Protein AF-A0A6N2D8F1-F1 (afdb_monomer)

Structure (mmCIF, N/CA/C/O backbone):
data_AF-A0A6N2D8F1-F1
#
_entry.id   AF-A0A6N2D8F1-F1
#
loop_
_atom_site.group_PDB
_atom_site.id
_atom_site.type_symbol
_atom_site.label_atom_id
_atom_site.label_alt_id
_atom_site.label_comp_id
_atom_site.label_asym_id
_atom_site.label_entity_id
_atom_site.label_seq_id
_atom_site.pdbx_PDB_ins_code
_atom_site.Cartn_x
_atom_site.Cartn_y
_atom_site.Cartn_z
_atom_site.occupancy
_atom_site.B_iso_or_equiv
_atom_site.auth_seq_id
_atom_site.auth_comp_id
_atom_site.auth_asym_id
_atom_site.auth_atom_id
_atom_site.pdbx_PDB_model_num
ATOM 1 N N . MET A 1 1 ? 18.268 -24.908 24.682 1.00 33.03 1 MET A N 1
ATOM 2 C CA . MET A 1 1 ? 17.340 -25.330 25.759 1.00 33.03 1 MET A CA 1
ATOM 3 C C . MET A 1 1 ? 16.563 -24.089 26.190 1.00 33.03 1 MET A C 1
ATOM 5 O O . MET A 1 1 ? 17.117 -23.251 26.876 1.00 33.03 1 MET A O 1
ATOM 9 N N . SER A 1 2 ? 15.500 -23.742 25.463 1.00 30.19 2 SER A N 1
ATOM 10 C CA . SER A 1 2 ? 14.083 -24.014 25.780 1.00 30.19 2 SER A CA 1
ATOM 11 C C . SER A 1 2 ? 13.616 -23.328 27.072 1.00 30.19 2 SER A C 1
ATOM 13 O O . SER A 1 2 ? 13.614 -23.948 28.130 1.00 30.19 2 SER A O 1
ATOM 15 N N . SER A 1 3 ? 13.190 -22.066 26.964 1.00 31.27 3 SER A N 1
ATOM 16 C CA . SER A 1 3 ? 12.383 -21.404 27.994 1.00 31.27 3 SER A CA 1
ATOM 17 C C . SER A 1 3 ? 10.915 -21.519 27.594 1.00 31.27 3 SER A C 1
ATOM 19 O O . SER A 1 3 ? 10.488 -20.961 26.586 1.00 31.27 3 SER A O 1
ATOM 21 N N . ARG A 1 4 ? 10.173 -22.332 28.347 1.00 39.25 4 ARG A N 1
ATOM 22 C CA . ARG A 1 4 ? 8.718 -22.461 28.270 1.00 39.25 4 ARG A CA 1
ATOM 23 C C . ARG A 1 4 ? 8.121 -21.306 29.074 1.00 39.25 4 ARG A C 1
ATOM 25 O O . ARG A 1 4 ? 8.290 -21.286 30.289 1.00 39.25 4 ARG A O 1
ATOM 32 N N . PHE A 1 5 ? 7.430 -20.376 28.423 1.00 40.22 5 PHE A N 1
ATOM 33 C CA . PHE A 1 5 ? 6.524 -19.464 29.118 1.00 40.22 5 PHE A CA 1
ATOM 34 C C . PHE A 1 5 ? 5.171 -20.158 29.285 1.00 40.22 5 PHE A C 1
ATOM 36 O O . PHE A 1 5 ? 4.550 -20.588 28.315 1.00 40.22 5 PHE A O 1
ATOM 43 N N . SER A 1 6 ? 4.779 -20.335 30.546 1.00 32.84 6 SER A N 1
ATOM 44 C CA . SER A 1 6 ? 3.529 -20.958 30.968 1.00 32.84 6 SER A CA 1
ATOM 45 C C . SER A 1 6 ? 2.310 -20.193 30.460 1.00 32.84 6 SER A C 1
ATOM 47 O O . SER A 1 6 ? 2.109 -19.031 30.805 1.00 32.84 6 SER A O 1
ATOM 49 N N . LEU A 1 7 ? 1.448 -20.907 29.735 1.00 33.69 7 LEU A N 1
ATOM 50 C CA . LEU A 1 7 ? 0.004 -20.694 29.777 1.00 33.69 7 LEU A CA 1
ATOM 51 C C . LEU A 1 7 ? -0.505 -20.889 31.218 1.00 33.69 7 LEU A C 1
ATOM 53 O O . LEU A 1 7 ? -0.037 -21.795 31.905 1.00 33.69 7 LEU A O 1
ATOM 57 N N . LEU A 1 8 ? -1.538 -20.117 31.578 1.00 34.28 8 LEU A N 1
ATOM 58 C CA . LEU A 1 8 ? -2.418 -20.209 32.761 1.00 34.28 8 LEU A CA 1
ATOM 59 C C . LEU A 1 8 ? -2.029 -19.390 33.997 1.00 34.28 8 LEU A C 1
ATOM 61 O O . LEU A 1 8 ? -1.393 -19.891 34.917 1.00 34.28 8 LEU A O 1
ATOM 65 N N . ALA A 1 9 ? -2.565 -18.167 34.042 1.00 29.44 9 ALA A N 1
ATOM 66 C CA . ALA A 1 9 ? -3.248 -17.523 35.175 1.00 29.44 9 ALA A CA 1
ATOM 67 C C . ALA A 1 9 ? -3.759 -16.169 34.609 1.00 29.44 9 ALA A C 1
ATOM 69 O O . ALA A 1 9 ? -2.977 -15.454 34.006 1.00 29.44 9 ALA A O 1
ATOM 70 N N . ILE A 1 10 ? -5.008 -15.707 34.667 1.00 33.59 10 ILE A N 1
ATOM 71 C CA . ILE A 1 10 ? -6.072 -15.846 35.656 1.00 33.59 10 ILE A CA 1
ATOM 72 C C . ILE A 1 10 ? -7.395 -15.529 34.931 1.00 33.59 10 ILE A C 1
ATOM 74 O O . ILE A 1 10 ? -7.681 -14.384 34.594 1.00 33.59 10 ILE A O 1
ATOM 78 N N . THR A 1 11 ? -8.240 -16.534 34.738 1.00 38.25 11 THR A N 1
ATOM 79 C CA . THR A 1 11 ? -9.697 -16.367 34.795 1.00 38.25 11 THR A CA 1
ATOM 80 C C . THR A 1 11 ? -10.066 -16.069 36.245 1.00 38.25 11 THR A C 1
ATOM 82 O O . THR A 1 11 ? -9.841 -16.947 37.077 1.00 38.25 11 THR A O 1
ATOM 85 N N . SER A 1 12 ? -10.593 -14.876 36.555 1.00 33.69 12 SER A N 1
ATOM 86 C CA . SER A 1 12 ? -11.575 -14.604 37.633 1.00 33.69 12 SER A CA 1
ATOM 87 C C . SER A 1 12 ? -11.704 -13.102 37.919 1.00 33.69 12 SER A C 1
ATOM 89 O O . SER A 1 12 ? -11.059 -12.567 38.814 1.00 33.69 12 SER A O 1
ATOM 91 N N . LEU A 1 13 ? -12.605 -12.437 37.202 1.00 30.80 13 LEU A N 1
ATOM 92 C CA . LEU A 1 13 ? -13.362 -11.299 37.728 1.00 30.80 13 LEU A CA 1
ATOM 93 C C . LEU A 1 13 ? -14.710 -11.308 37.011 1.00 30.80 13 LEU A C 1
ATOM 95 O O . LEU A 1 13 ? -14.936 -10.629 36.016 1.00 30.80 13 LEU A O 1
ATOM 99 N N . LEU A 1 14 ? -15.577 -12.199 37.485 1.00 34.62 14 LEU A N 1
ATOM 100 C CA . LEU A 1 14 ? -16.967 -12.268 37.076 1.00 34.62 14 LEU A CA 1
ATOM 101 C C . LEU A 1 14 ? -17.833 -11.660 38.183 1.00 34.62 14 LEU A C 1
ATOM 103 O O . LEU A 1 14 ? -17.771 -12.089 39.332 1.00 34.62 14 LEU A O 1
ATOM 107 N N . LEU A 1 15 ? -18.700 -10.747 37.744 1.00 41.97 15 LEU A N 1
ATOM 108 C CA . LEU A 1 15 ? -20.047 -10.490 38.258 1.00 41.97 15 LEU A CA 1
ATOM 109 C C . LEU A 1 15 ? -20.185 -9.676 39.553 1.00 41.97 15 LEU A C 1
ATOM 111 O O . LEU A 1 15 ? -20.325 -10.209 40.649 1.00 41.97 15 LEU A O 1
ATOM 115 N N . ALA A 1 16 ? -20.394 -8.372 39.366 1.00 35.59 16 ALA A N 1
ATOM 116 C CA . ALA A 1 16 ? -21.418 -7.651 40.111 1.00 35.59 16 ALA A CA 1
ATOM 117 C C . ALA A 1 16 ? -22.101 -6.625 39.189 1.00 35.59 16 ALA A C 1
ATOM 119 O O . ALA A 1 16 ? -21.440 -5.735 38.664 1.00 35.59 16 ALA A O 1
ATOM 120 N N . CYS A 1 17 ? -23.424 -6.783 39.056 1.00 33.62 17 CYS A N 1
ATOM 121 C CA . CYS A 1 17 ? -24.433 -5.886 38.469 1.00 33.62 17 CYS A CA 1
ATOM 122 C C . CYS A 1 17 ? -24.947 -6.239 37.063 1.00 33.62 17 CYS A C 1
ATOM 124 O O . CYS A 1 17 ? -24.295 -5.996 36.060 1.00 33.62 17 CYS A O 1
ATOM 126 N N . GLY A 1 18 ? -26.205 -6.700 37.039 1.00 32.56 18 GLY A N 1
ATOM 127 C CA . GLY A 1 18 ? -27.151 -6.509 35.938 1.00 32.56 18 GLY A CA 1
ATOM 128 C C . GLY A 1 18 ? -26.950 -7.411 34.727 1.00 32.56 18 GLY A C 1
ATOM 129 O O . GLY A 1 18 ? -25.999 -7.255 33.974 1.00 32.56 18 GLY A O 1
ATOM 130 N N . GLY A 1 19 ? -27.898 -8.326 34.511 1.00 37.62 19 GLY A N 1
ATOM 131 C CA . GLY A 1 19 ? -27.956 -9.180 33.330 1.00 37.62 19 GLY A CA 1
ATOM 132 C C . GLY A 1 19 ? -27.899 -8.377 32.032 1.00 37.62 19 GLY A C 1
ATOM 133 O O . GLY A 1 19 ? -28.896 -7.825 31.580 1.00 37.62 19 GLY A O 1
ATOM 134 N N . THR A 1 20 ? -26.727 -8.372 31.417 1.00 42.19 20 THR A N 1
ATOM 135 C CA . THR A 1 20 ? -26.561 -8.242 29.976 1.00 42.19 20 THR A CA 1
ATOM 136 C C . THR A 1 20 ? -25.803 -9.492 29.540 1.00 42.19 20 THR A C 1
ATOM 138 O O . THR A 1 20 ? -24.871 -9.900 30.242 1.00 42.19 20 THR A O 1
ATOM 141 N N . PRO A 1 21 ? -26.234 -10.191 28.476 1.00 36.03 21 PRO A N 1
ATOM 142 C CA . PRO A 1 21 ? -25.451 -11.299 27.952 1.00 36.03 21 PRO A CA 1
ATOM 143 C C . PRO A 1 21 ? -24.053 -10.761 27.647 1.00 36.03 21 PRO A C 1
ATOM 145 O O . PRO A 1 21 ? -23.924 -9.736 26.976 1.00 36.03 21 PRO A O 1
ATOM 148 N N . ALA A 1 22 ? -23.024 -11.412 28.201 1.00 40.12 22 ALA A N 1
ATOM 149 C CA . ALA A 1 22 ? -21.649 -11.128 27.823 1.00 40.12 22 ALA A CA 1
ATOM 150 C C . ALA A 1 22 ? -21.596 -11.178 26.289 1.00 40.12 22 ALA A C 1
ATOM 152 O O . ALA A 1 22 ? -22.117 -12.152 25.731 1.00 40.12 22 ALA A O 1
ATOM 153 N N . PRO A 1 23 ? -21.065 -10.141 25.614 1.00 46.94 23 PRO A N 1
ATOM 154 C CA . PRO A 1 23 ? -20.919 -10.184 24.167 1.00 46.94 23 PRO A CA 1
ATOM 155 C C . PRO A 1 23 ? -20.205 -11.490 23.842 1.00 46.94 23 PRO A C 1
ATOM 157 O O . PRO A 1 23 ? -19.232 -11.822 24.526 1.00 46.94 23 PRO A O 1
ATOM 160 N N . GLU A 1 24 ? -20.741 -12.268 22.896 1.00 44.03 24 GLU A N 1
ATOM 161 C CA . GLU A 1 24 ? -20.075 -13.466 22.391 1.00 44.03 24 GLU A CA 1
ATOM 162 C C . GLU A 1 24 ? -18.616 -13.090 22.173 1.00 44.03 24 GLU A C 1
ATOM 164 O O . GLU A 1 24 ? -18.317 -12.228 21.347 1.00 44.03 24 GLU A O 1
ATOM 169 N N . ALA A 1 25 ? -17.722 -13.633 23.005 1.00 45.56 25 ALA A N 1
ATOM 170 C CA . ALA A 1 25 ? -16.307 -13.375 22.854 1.00 45.56 25 ALA A CA 1
ATOM 171 C C . ALA A 1 25 ? -15.981 -13.822 21.434 1.00 45.56 25 ALA A C 1
ATOM 173 O O . ALA A 1 25 ? -16.124 -15.009 21.134 1.00 45.56 25 ALA A O 1
ATOM 174 N N . LEU A 1 26 ? -15.659 -12.857 20.566 1.00 48.47 26 LEU A N 1
ATOM 175 C CA . LEU A 1 26 ? -15.266 -13.088 19.184 1.00 48.47 26 LEU A CA 1
ATOM 176 C C . LEU A 1 26 ? -14.207 -14.184 19.212 1.00 48.47 26 LEU A C 1
ATOM 178 O O . LEU A 1 26 ? -13.078 -13.973 19.654 1.00 48.47 26 LEU A O 1
ATOM 182 N N . ARG A 1 27 ? -14.610 -15.397 18.841 1.00 55.16 27 ARG A N 1
ATOM 183 C CA . ARG A 1 27 ? -13.712 -16.536 18.809 1.00 55.16 27 ARG A CA 1
ATOM 184 C C . ARG A 1 27 ? -12.971 -16.415 17.489 1.00 55.16 27 ARG A C 1
ATOM 186 O O . ARG A 1 27 ? -13.469 -16.871 16.467 1.00 55.16 27 ARG A O 1
ATOM 193 N N . LEU A 1 28 ? -11.854 -15.694 17.526 1.00 60.03 28 LEU A N 1
ATOM 194 C CA . LEU A 1 28 ? -10.952 -15.547 16.389 1.00 60.03 28 LEU A CA 1
ATOM 195 C C . LEU A 1 28 ? -10.536 -16.945 15.916 1.00 60.03 28 LEU A C 1
ATOM 197 O O . LEU A 1 28 ? -10.150 -17.781 16.736 1.00 60.03 28 LEU A O 1
ATOM 201 N N . ASP A 1 29 ? -10.689 -17.212 14.621 1.00 77.62 29 ASP A N 1
ATOM 202 C CA . ASP A 1 29 ? -10.245 -18.461 14.005 1.00 77.62 29 ASP A CA 1
ATOM 203 C C . ASP A 1 29 ? -8.712 -18.434 13.904 1.00 77.62 29 ASP A C 1
ATOM 205 O O . ASP A 1 29 ? -8.140 -17.454 13.421 1.00 77.62 29 ASP A O 1
ATOM 209 N N . ASP A 1 30 ? -8.043 -19.510 14.331 1.00 82.50 30 ASP A N 1
ATOM 210 C CA . ASP A 1 30 ? -6.587 -19.670 14.202 1.00 82.50 30 ASP A CA 1
ATOM 211 C C . ASP A 1 30 ? -6.139 -19.469 12.742 1.00 82.50 30 ASP A C 1
ATOM 213 O O . ASP A 1 30 ? -5.048 -18.962 12.480 1.00 82.50 30 ASP A O 1
ATOM 217 N N . ARG A 1 31 ? -7.015 -19.790 11.779 1.00 84.19 31 ARG A N 1
ATOM 218 C CA . ARG A 1 31 ? -6.796 -19.518 10.356 1.00 84.19 31 ARG A CA 1
ATOM 219 C C . ARG A 1 31 ? -6.682 -18.025 10.041 1.00 84.19 31 ARG A C 1
ATOM 221 O O . ARG A 1 31 ? -5.787 -17.654 9.284 1.00 84.19 31 ARG A O 1
ATOM 228 N N . ASP A 1 32 ? -7.579 -17.188 10.565 1.00 81.69 32 ASP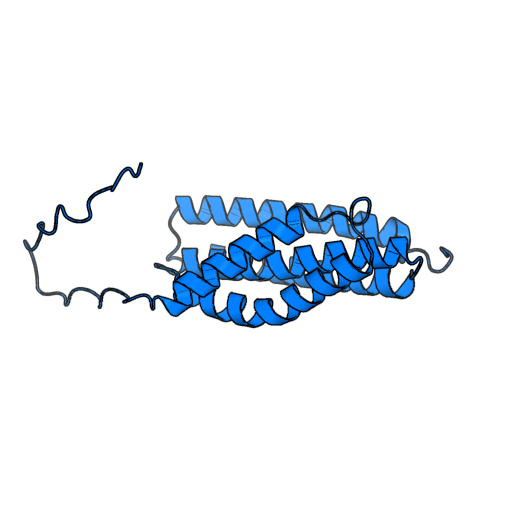 A N 1
ATOM 229 C CA . ASP A 1 32 ? -7.566 -15.742 10.296 1.00 81.69 32 ASP A CA 1
ATOM 230 C C . ASP A 1 32 ? -6.324 -15.096 10.938 1.00 81.69 32 ASP A C 1
ATOM 232 O O . ASP A 1 32 ? -5.704 -14.219 10.338 1.00 81.69 32 ASP A O 1
ATOM 236 N N . ILE A 1 33 ? -5.901 -15.582 12.113 1.00 83.56 33 ILE A N 1
ATOM 237 C CA . ILE A 1 33 ? -4.670 -15.130 12.783 1.00 83.56 33 ILE A CA 1
ATOM 238 C C . ILE A 1 33 ? -3.437 -15.469 11.935 1.00 83.56 33 ILE A C 1
ATOM 240 O O . ILE A 1 33 ? -2.649 -14.575 11.629 1.00 83.56 33 ILE A O 1
ATOM 244 N N . SER A 1 34 ? -3.293 -16.723 11.490 1.00 87.56 34 SER A N 1
ATOM 245 C CA . SER A 1 34 ? -2.169 -17.117 10.627 1.00 87.56 34 SER A CA 1
ATOM 246 C C . SER A 1 34 ? -2.149 -16.359 9.294 1.00 87.56 34 SER A C 1
ATOM 248 O O . SER A 1 34 ? -1.079 -16.078 8.759 1.00 87.56 34 SER A O 1
ATOM 250 N N . GLN A 1 35 ? -3.314 -16.001 8.746 1.00 88.88 35 GLN A N 1
ATOM 251 C CA . GLN A 1 35 ? -3.388 -15.172 7.539 1.00 88.88 35 GLN A CA 1
ATOM 252 C C . GLN A 1 35 ? -2.912 -13.742 7.796 1.00 88.88 35 GLN A C 1
ATOM 254 O O . GLN A 1 35 ? -2.167 -13.207 6.980 1.00 88.88 35 GLN A O 1
ATOM 259 N N . VAL A 1 36 ? -3.286 -13.138 8.927 1.00 90.00 36 VAL A N 1
ATOM 260 C CA . VAL A 1 36 ? -2.774 -11.818 9.320 1.00 90.00 36 VAL A CA 1
ATOM 261 C C . VAL A 1 36 ? -1.255 -11.853 9.478 1.00 90.00 36 VAL A C 1
ATOM 263 O O . VAL A 1 36 ? -0.582 -10.982 8.939 1.00 90.00 36 VAL A O 1
ATOM 266 N N . GLU A 1 37 ? -0.695 -12.879 10.122 1.00 91.44 37 GLU A N 1
ATOM 267 C CA . GLU A 1 37 ? 0.762 -13.034 10.253 1.00 91.44 37 GLU A CA 1
ATOM 268 C C . GLU A 1 37 ? 1.468 -13.091 8.887 1.00 91.44 37 GLU A C 1
ATOM 270 O O . GLU A 1 37 ? 2.454 -12.382 8.681 1.00 91.44 37 GLU A O 1
ATOM 275 N N . ALA A 1 38 ? 0.928 -13.852 7.929 1.00 91.69 38 ALA A N 1
ATOM 276 C CA . ALA A 1 38 ? 1.462 -13.901 6.565 1.00 91.69 38 ALA A CA 1
ATOM 277 C C . ALA A 1 38 ? 1.384 -12.536 5.854 1.00 91.69 38 ALA A C 1
ATOM 279 O O . ALA A 1 38 ? 2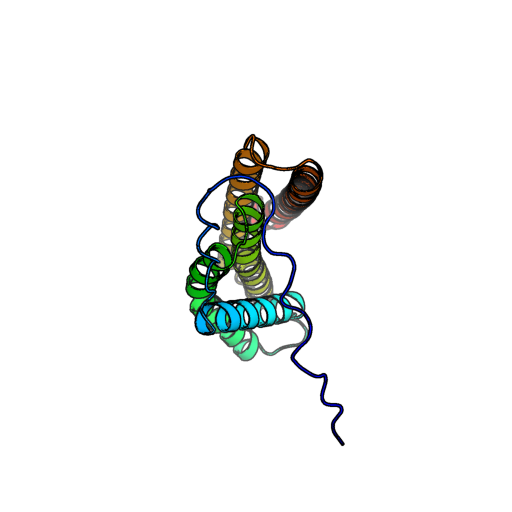.314 -12.140 5.151 1.00 91.69 38 ALA A O 1
ATOM 280 N N . CYS A 1 39 ? 0.302 -11.781 6.061 1.00 92.38 39 CYS A N 1
ATOM 281 C CA . CYS A 1 39 ? 0.154 -10.432 5.516 1.00 92.38 39 CYS A CA 1
ATOM 282 C C . CYS A 1 39 ? 1.158 -9.437 6.115 1.00 92.38 39 CYS A C 1
ATOM 284 O O . CYS A 1 39 ? 1.644 -8.552 5.410 1.00 92.38 39 CYS A O 1
ATOM 286 N N . GLU A 1 40 ? 1.478 -9.571 7.402 1.00 93.25 40 GLU A N 1
ATOM 287 C CA . GLU A 1 40 ? 2.492 -8.754 8.074 1.00 93.25 40 GLU A CA 1
ATOM 288 C C . GLU A 1 40 ? 3.908 -9.089 7.593 1.00 93.25 40 GLU A C 1
ATOM 290 O O . GLU A 1 40 ? 4.713 -8.184 7.359 1.00 93.25 40 GLU A O 1
ATOM 295 N N . GLU A 1 41 ? 4.208 -10.375 7.391 1.00 94.06 41 GLU A N 1
ATOM 296 C CA . GLU A 1 41 ? 5.477 -10.827 6.815 1.00 94.06 41 GLU A CA 1
ATOM 297 C C . GLU A 1 41 ? 5.652 -10.333 5.373 1.00 94.06 41 GLU A C 1
ATOM 299 O O . GLU A 1 41 ? 6.720 -9.823 5.018 1.00 94.06 41 GLU A O 1
ATOM 304 N N . LEU A 1 42 ? 4.596 -10.399 4.558 1.00 92.44 42 LEU A N 1
ATOM 305 C CA . LEU A 1 42 ? 4.599 -9.840 3.208 1.00 92.44 42 LEU A CA 1
ATOM 306 C C . LEU A 1 42 ? 4.821 -8.322 3.233 1.00 92.44 42 LEU A C 1
ATOM 308 O O . LEU A 1 42 ? 5.681 -7.818 2.511 1.00 92.44 42 LEU A O 1
ATOM 312 N N . LEU A 1 43 ? 4.091 -7.584 4.078 1.00 91.31 43 LEU A N 1
ATOM 313 C CA . LEU A 1 43 ? 4.265 -6.133 4.202 1.00 91.31 43 LEU A CA 1
ATOM 314 C C . LEU A 1 43 ? 5.697 -5.780 4.619 1.00 91.31 43 LEU A C 1
ATOM 316 O O . LEU A 1 43 ? 6.292 -4.845 4.080 1.00 91.31 43 LEU A O 1
ATOM 320 N N . PHE A 1 44 ? 6.264 -6.526 5.567 1.00 93.00 44 PHE A N 1
ATOM 321 C CA . PHE A 1 44 ? 7.660 -6.373 5.958 1.00 93.00 44 PHE A CA 1
ATOM 322 C C . PHE A 1 44 ? 8.603 -6.643 4.780 1.00 93.00 44 PHE A C 1
ATOM 324 O O . PHE A 1 44 ? 9.523 -5.858 4.547 1.00 93.00 44 PHE A O 1
ATOM 331 N N . THR A 1 45 ? 8.362 -7.711 4.023 1.00 93.62 45 THR A N 1
ATOM 332 C CA . THR A 1 45 ? 9.174 -8.090 2.862 1.00 93.62 45 THR A CA 1
ATOM 333 C C . THR A 1 45 ? 9.151 -7.001 1.796 1.00 93.62 45 THR A C 1
ATOM 335 O O . THR A 1 45 ? 10.217 -6.540 1.392 1.00 93.62 45 THR A O 1
ATOM 338 N N . LEU A 1 46 ? 7.970 -6.515 1.409 1.00 92.75 46 LEU A N 1
ATOM 339 C CA . LEU A 1 46 ? 7.813 -5.446 0.420 1.00 92.75 46 LEU A CA 1
ATOM 340 C C . LEU A 1 46 ? 8.552 -4.169 0.842 1.00 92.75 46 LEU A C 1
ATOM 342 O O . LEU A 1 46 ? 9.347 -3.642 0.073 1.00 92.75 46 LEU A O 1
ATOM 346 N N . ARG A 1 47 ? 8.390 -3.729 2.097 1.00 89.94 47 ARG A N 1
ATOM 347 C CA . ARG A 1 47 ? 9.036 -2.503 2.616 1.00 89.94 47 ARG A CA 1
ATOM 348 C C . ARG A 1 47 ? 10.562 -2.573 2.683 1.00 89.94 47 ARG A C 1
ATOM 350 O O . ARG A 1 47 ? 11.205 -1.533 2.794 1.00 89.94 47 ARG A O 1
ATOM 357 N N . ASN A 1 48 ? 11.132 -3.776 2.690 1.00 89.50 48 ASN A N 1
ATOM 358 C CA . ASN A 1 48 ? 12.579 -4.000 2.746 1.00 89.50 48 ASN A CA 1
ATOM 359 C C . ASN A 1 48 ? 13.140 -4.564 1.431 1.00 89.50 48 ASN A C 1
ATOM 361 O O . ASN A 1 48 ? 14.327 -4.894 1.360 1.00 89.50 48 ASN A O 1
ATOM 365 N N . THR A 1 49 ? 12.304 -4.702 0.403 1.00 91.25 49 THR A N 1
ATOM 366 C CA . THR A 1 49 ? 12.732 -5.115 -0.929 1.00 91.25 49 THR A CA 1
ATOM 367 C C . THR A 1 49 ? 13.159 -3.882 -1.710 1.00 91.25 49 THR A C 1
ATOM 369 O O . THR A 1 49 ? 12.512 -2.846 -1.653 1.00 91.25 49 THR A O 1
ATOM 372 N N . SER A 1 50 ? 14.279 -3.992 -2.419 1.00 87.62 50 SER A N 1
ATOM 373 C CA . SER A 1 50 ? 14.819 -2.924 -3.257 1.00 87.62 50 SER A CA 1
ATOM 374 C C . SER A 1 50 ? 15.286 -3.516 -4.576 1.00 87.62 50 SER A C 1
ATOM 376 O O . SER A 1 50 ? 15.986 -4.541 -4.581 1.00 87.62 50 SER A O 1
ATOM 378 N N . VAL A 1 51 ? 14.930 -2.847 -5.675 1.00 87.94 51 VAL A N 1
ATOM 379 C CA . VAL A 1 51 ? 15.288 -3.266 -7.038 1.00 87.94 51 VAL A CA 1
ATOM 380 C C . VAL A 1 51 ? 16.804 -3.311 -7.251 1.00 87.94 51 VAL A C 1
ATOM 382 O O . VAL A 1 51 ? 17.298 -4.170 -7.975 1.00 87.94 51 VAL A O 1
ATOM 385 N N . ASP A 1 52 ? 17.566 -2.491 -6.527 1.00 86.81 52 ASP A N 1
ATOM 386 C CA . ASP A 1 52 ? 19.030 -2.430 -6.639 1.00 86.81 52 ASP A CA 1
ATOM 387 C C . ASP A 1 52 ? 19.749 -3.676 -6.095 1.00 86.81 52 ASP A C 1
ATOM 389 O O . ASP A 1 52 ? 20.919 -3.919 -6.399 1.00 86.81 52 ASP A O 1
ATOM 393 N N . THR A 1 53 ? 19.080 -4.463 -5.247 1.00 86.38 53 THR A N 1
ATOM 394 C CA . THR A 1 53 ? 19.718 -5.541 -4.464 1.00 86.38 53 THR A CA 1
ATOM 395 C C . THR A 1 53 ? 19.227 -6.943 -4.814 1.00 86.38 53 THR A C 1
ATOM 397 O O . THR A 1 53 ? 19.751 -7.931 -4.292 1.00 86.38 53 THR A O 1
ATOM 400 N N . ARG A 1 54 ? 18.222 -7.056 -5.687 1.00 88.81 54 ARG A N 1
ATOM 401 C CA . ARG A 1 54 ? 17.553 -8.316 -6.039 1.00 88.81 54 ARG A CA 1
ATOM 402 C C . ARG A 1 54 ? 17.495 -8.486 -7.556 1.00 88.81 54 ARG A C 1
ATOM 404 O O . ARG A 1 54 ? 17.508 -7.516 -8.301 1.00 88.81 54 ARG A O 1
ATOM 411 N N . SER A 1 55 ? 17.436 -9.733 -8.023 1.00 92.12 55 SER A N 1
ATOM 412 C CA . SER A 1 55 ? 17.205 -10.002 -9.446 1.00 92.12 55 SER A CA 1
ATOM 413 C C . SER A 1 55 ? 15.763 -9.678 -9.832 1.00 92.12 55 SER A C 1
ATOM 415 O O . SER A 1 55 ? 14.864 -9.848 -9.013 1.00 92.12 55 SER A O 1
ATOM 417 N N . HIS A 1 56 ? 15.534 -9.303 -11.092 1.00 91.88 56 HIS A N 1
ATOM 418 C CA . HIS A 1 56 ? 14.185 -9.044 -11.606 1.00 91.88 56 HIS A CA 1
ATOM 419 C C . HIS A 1 56 ? 13.233 -10.232 -11.390 1.00 91.88 56 HIS A C 1
ATOM 421 O O . HIS A 1 56 ? 12.153 -10.022 -10.860 1.00 91.88 56 HIS A O 1
ATOM 427 N N . ASP A 1 57 ? 13.666 -11.472 -11.651 1.00 93.06 57 ASP A N 1
ATOM 428 C CA . ASP A 1 57 ? 12.834 -12.667 -11.413 1.00 93.06 57 ASP A CA 1
ATOM 429 C C . ASP A 1 57 ? 12.402 -12.817 -9.940 1.00 93.06 57 ASP A C 1
ATOM 431 O O . ASP A 1 57 ? 11.299 -13.274 -9.643 1.00 93.06 57 ASP A O 1
ATOM 435 N N . THR A 1 58 ? 13.268 -12.422 -8.995 1.00 94.06 58 THR A N 1
ATOM 436 C CA . THR A 1 58 ? 12.927 -12.445 -7.562 1.00 94.06 58 THR A CA 1
ATOM 437 C C . THR A 1 58 ? 11.873 -11.389 -7.244 1.00 94.06 58 THR A C 1
ATOM 439 O O . THR A 1 58 ? 10.980 -11.636 -6.442 1.00 94.06 58 THR A O 1
ATOM 442 N N . LEU A 1 59 ? 11.988 -10.211 -7.857 1.00 93.88 59 LEU A N 1
ATOM 443 C CA . LEU A 1 59 ? 11.057 -9.104 -7.659 1.00 93.88 59 LEU A CA 1
ATOM 444 C C . LEU A 1 59 ? 9.682 -9.429 -8.244 1.00 93.88 59 LEU 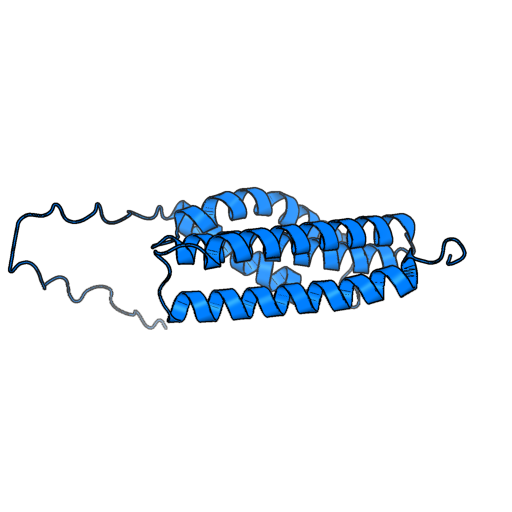A C 1
ATOM 446 O O . LEU A 1 59 ? 8.688 -9.225 -7.557 1.00 93.88 59 LEU A O 1
ATOM 450 N N . ASP A 1 60 ? 9.634 -10.011 -9.446 1.00 94.94 60 ASP A N 1
ATOM 451 C CA . ASP A 1 60 ? 8.386 -10.493 -10.052 1.00 94.94 60 ASP A CA 1
ATOM 452 C C . ASP A 1 60 ? 7.715 -11.547 -9.151 1.00 94.94 60 ASP A C 1
ATOM 454 O O . ASP A 1 60 ? 6.523 -11.456 -8.888 1.00 94.94 60 ASP A O 1
ATOM 458 N N . THR A 1 61 ? 8.485 -12.484 -8.578 1.00 95.81 61 THR A N 1
ATOM 459 C CA . THR A 1 61 ? 7.940 -13.490 -7.642 1.00 95.81 61 THR A CA 1
ATOM 460 C C . THR A 1 61 ? 7.314 -12.843 -6.400 1.00 95.81 61 THR A C 1
ATOM 462 O O . THR A 1 61 ? 6.250 -13.261 -5.956 1.00 95.81 61 THR A O 1
ATOM 465 N N . ILE A 1 62 ? 7.952 -11.809 -5.839 1.00 94.00 62 ILE A N 1
ATOM 466 C CA . ILE A 1 62 ? 7.415 -11.072 -4.682 1.00 94.00 62 ILE A CA 1
ATOM 467 C C . ILE A 1 62 ? 6.111 -10.348 -5.052 1.00 94.00 62 ILE A C 1
ATOM 469 O O . ILE A 1 62 ? 5.184 -10.308 -4.241 1.00 94.00 62 ILE A O 1
ATOM 473 N N . LEU A 1 63 ? 6.027 -9.781 -6.259 1.00 96.00 63 LEU A N 1
ATOM 474 C CA . LEU A 1 63 ? 4.810 -9.134 -6.756 1.00 96.00 63 LEU A CA 1
ATOM 475 C C . LEU A 1 63 ? 3.680 -10.155 -6.972 1.00 96.00 63 LEU A C 1
ATOM 477 O O . LEU A 1 63 ? 2.566 -9.923 -6.506 1.00 96.00 63 LEU A O 1
ATOM 481 N N . ASP A 1 64 ? 3.978 -11.318 -7.557 1.00 96.00 64 ASP A N 1
ATOM 482 C CA . ASP A 1 64 ? 3.014 -12.415 -7.724 1.00 96.00 64 ASP A CA 1
ATOM 483 C C . ASP A 1 64 ? 2.485 -12.927 -6.368 1.00 96.00 64 ASP A C 1
ATOM 485 O O . ASP A 1 64 ? 1.287 -13.187 -6.200 1.00 96.00 64 ASP A O 1
ATOM 489 N N . GLU A 1 65 ? 3.366 -13.056 -5.369 1.00 94.25 65 GLU A N 1
ATOM 490 C CA . GLU A 1 65 ? 2.980 -13.406 -3.997 1.00 94.25 65 GLU A CA 1
ATOM 491 C C . GLU A 1 65 ? 2.080 -12.333 -3.372 1.00 94.25 65 GLU A C 1
ATOM 493 O O . GLU A 1 65 ? 1.087 -12.667 -2.714 1.00 94.25 65 GLU A O 1
ATOM 498 N N . ALA A 1 66 ? 2.389 -11.052 -3.596 1.00 94.44 66 ALA A N 1
ATOM 499 C CA . ALA A 1 66 ? 1.569 -9.950 -3.113 1.00 94.44 66 ALA A CA 1
ATOM 500 C C . ALA A 1 66 ? 0.162 -9.971 -3.727 1.00 94.44 66 ALA A C 1
ATOM 502 O O . ALA A 1 66 ? -0.820 -9.854 -2.989 1.00 94.44 66 ALA A O 1
ATOM 503 N N . ASP A 1 67 ? 0.050 -10.205 -5.034 1.00 94.94 67 ASP A N 1
ATOM 504 C CA . ASP A 1 67 ? -1.230 -10.320 -5.738 1.00 94.94 67 ASP A CA 1
ATOM 505 C C . ASP A 1 67 ? -2.069 -11.503 -5.242 1.00 94.94 67 ASP A C 1
ATOM 507 O O . ASP A 1 67 ? -3.288 -11.385 -5.066 1.00 94.94 67 ASP A O 1
ATOM 511 N N . ALA A 1 68 ? -1.428 -12.639 -4.958 1.00 93.88 68 ALA A N 1
ATOM 512 C CA . ALA A 1 68 ? -2.105 -13.819 -4.429 1.00 93.88 68 ALA A CA 1
ATOM 513 C C . ALA A 1 68 ? -2.596 -13.622 -2.983 1.00 93.88 68 ALA A C 1
ATOM 515 O O . ALA A 1 68 ? -3.685 -14.086 -2.624 1.00 93.88 68 ALA A O 1
ATOM 516 N N . LEU A 1 69 ? -1.806 -12.946 -2.142 1.00 92.31 69 LEU A N 1
ATOM 517 C CA . LEU A 1 69 ? -2.102 -12.771 -0.718 1.00 92.31 69 LEU A CA 1
ATOM 518 C C . LEU A 1 69 ? -3.017 -11.577 -0.429 1.00 92.31 69 LEU A C 1
ATOM 520 O O . LEU A 1 69 ? -3.814 -11.643 0.508 1.00 92.31 69 LEU A O 1
ATOM 524 N N . LEU A 1 70 ? -2.967 -10.504 -1.221 1.00 93.88 70 LEU A N 1
ATOM 525 C CA . LEU A 1 70 ? -3.713 -9.269 -0.958 1.00 93.88 70 LEU A CA 1
ATOM 526 C C . LEU A 1 70 ? -5.234 -9.477 -0.770 1.00 93.88 70 LEU A C 1
ATOM 528 O O . LEU A 1 70 ? -5.788 -8.895 0.171 1.00 93.88 70 LEU A O 1
ATOM 532 N N . PRO A 1 71 ? -5.943 -10.296 -1.577 1.00 94.19 71 PRO A N 1
ATOM 533 C CA . PRO A 1 71 ? -7.357 -10.588 -1.334 1.00 94.19 71 PRO A CA 1
ATOM 534 C C . PRO A 1 71 ? -7.597 -11.245 0.029 1.00 94.19 71 PRO A C 1
ATOM 536 O O . PRO A 1 71 ? -8.533 -10.872 0.734 1.00 94.19 71 PRO A O 1
ATOM 539 N N . LEU A 1 72 ? -6.717 -12.167 0.433 1.00 91.75 72 LEU A N 1
ATOM 540 C CA . LEU A 1 72 ? -6.792 -12.827 1.738 1.00 91.75 72 LEU A CA 1
ATOM 541 C C . LEU A 1 72 ? -6.547 -11.824 2.867 1.00 91.75 72 LEU A C 1
ATOM 543 O O . LEU A 1 72 ? -7.286 -11.821 3.847 1.00 91.75 72 LEU A O 1
ATOM 547 N N . CYS A 1 73 ? -5.585 -10.915 2.701 1.00 92.44 73 CYS A N 1
ATOM 548 C CA . CYS A 1 73 ? -5.322 -9.847 3.661 1.00 92.44 73 CYS A CA 1
ATOM 549 C C . CYS A 1 73 ? -6.533 -8.925 3.836 1.00 92.44 73 CYS A C 1
ATOM 551 O O . CYS A 1 73 ? -6.926 -8.626 4.964 1.00 92.44 73 CYS A O 1
ATOM 553 N N . ARG A 1 74 ? -7.177 -8.521 2.734 1.00 93.56 74 ARG A N 1
ATOM 554 C CA . ARG A 1 74 ? -8.397 -7.694 2.765 1.00 93.56 74 ARG A CA 1
ATOM 555 C C . ARG A 1 74 ? -9.565 -8.377 3.479 1.00 93.56 74 ARG A C 1
ATOM 557 O O . ARG A 1 74 ? -10.428 -7.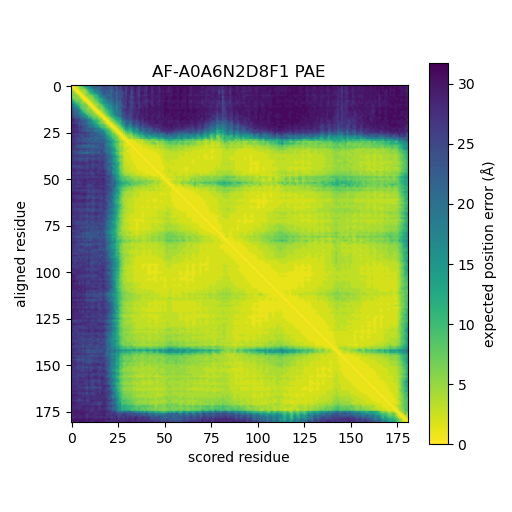680 4.009 1.00 93.56 74 ARG A O 1
ATOM 564 N N . GLU A 1 75 ? -9.597 -9.706 3.517 1.00 92.19 75 GLU A N 1
ATOM 565 C CA . GLU A 1 75 ? -10.593 -10.465 4.275 1.00 92.19 75 GLU A CA 1
ATOM 566 C C . GLU A 1 75 ? -10.207 -10.674 5.744 1.00 92.19 75 GLU A C 1
ATOM 568 O O . GLU A 1 75 ? -11.049 -10.480 6.623 1.00 92.19 75 GLU A O 1
ATOM 573 N N . ALA A 1 76 ? -8.960 -11.062 6.014 1.00 89.88 76 ALA A N 1
ATOM 574 C CA . ALA A 1 76 ? -8.498 -11.457 7.342 1.00 89.88 76 ALA A CA 1
ATOM 575 C C . ALA A 1 76 ? -8.361 -10.254 8.289 1.00 89.88 76 ALA A C 1
ATOM 577 O O . ALA A 1 76 ? -8.886 -10.278 9.405 1.00 89.88 76 ALA A O 1
ATOM 578 N N . TYR A 1 77 ? -7.743 -9.159 7.828 1.00 89.81 77 TYR A N 1
ATOM 579 C CA . TYR A 1 77 ? -7.505 -7.964 8.643 1.00 89.81 77 TYR A CA 1
ATOM 580 C C . TYR A 1 77 ? -8.801 -7.402 9.274 1.00 89.81 77 TYR A C 1
ATOM 582 O O . TYR A 1 77 ? -8.833 -7.181 10.489 1.00 89.81 77 TYR A O 1
ATOM 590 N N . PRO A 1 78 ? -9.911 -7.195 8.535 1.00 89.06 78 PRO A N 1
ATOM 591 C CA . PRO A 1 78 ? -11.150 -6.708 9.139 1.00 89.06 78 PRO A CA 1
ATOM 592 C C . PRO A 1 78 ? -11.825 -7.698 10.096 1.00 89.06 78 PRO A C 1
ATOM 594 O O . PRO A 1 78 ? -12.559 -7.249 10.975 1.00 89.06 78 PRO A O 1
ATOM 597 N N . ARG A 1 79 ? -11.627 -9.015 9.922 1.00 88.25 79 ARG A N 1
ATOM 598 C CA . ARG A 1 79 ? -12.243 -10.053 10.773 1.00 88.25 79 ARG A CA 1
ATOM 599 C C . ARG A 1 79 ? -11.621 -10.114 12.162 1.00 88.25 79 ARG A C 1
ATOM 601 O O . ARG A 1 79 ? -12.332 -10.407 13.118 1.00 88.25 79 ARG A O 1
ATOM 608 N N . VAL A 1 80 ? -10.327 -9.811 12.273 1.00 87.06 80 VAL A N 1
ATOM 609 C CA . VAL A 1 80 ? -9.617 -9.840 13.561 1.00 87.06 80 VAL A CA 1
ATOM 610 C C . VAL A 1 80 ? -9.778 -8.563 14.387 1.00 87.06 80 VAL A C 1
ATOM 612 O O . VAL A 1 80 ? -9.350 -8.521 15.536 1.00 87.06 80 VAL A O 1
ATOM 615 N N . ALA A 1 81 ? -10.399 -7.523 13.825 1.00 86.44 81 ALA A N 1
ATOM 616 C CA . ALA A 1 81 ? -10.607 -6.264 14.523 1.00 86.44 81 ALA A CA 1
ATOM 617 C C . ALA A 1 81 ? -11.549 -6.437 15.729 1.00 86.44 81 ALA A C 1
ATOM 619 O O . ALA A 1 81 ? -12.695 -6.866 15.589 1.00 86.44 81 ALA A O 1
ATOM 620 N N . SER A 1 82 ? -11.088 -6.039 16.914 1.00 82.88 82 SER A N 1
ATOM 621 C CA . SER A 1 82 ? -11.852 -6.096 18.168 1.00 82.88 82 SER A CA 1
ATOM 622 C C . SER A 1 82 ? -12.893 -4.981 18.293 1.00 82.88 82 SER A C 1
ATOM 624 O O . SER A 1 82 ? -13.807 -5.061 19.116 1.00 82.88 82 SER A O 1
ATOM 626 N N . ASN A 1 83 ? -12.765 -3.930 17.483 1.00 77.88 83 ASN A N 1
ATOM 627 C CA . ASN A 1 83 ? -13.675 -2.797 17.456 1.00 77.88 83 ASN A CA 1
ATOM 628 C C . ASN A 1 83 ? -13.718 -2.136 16.066 1.00 77.88 83 ASN A C 1
ATOM 630 O O . ASN A 1 83 ? -13.006 -2.512 15.131 1.00 77.88 83 ASN A O 1
ATOM 634 N N . ARG A 1 84 ? -14.588 -1.134 15.913 1.00 81.94 84 ARG A N 1
ATOM 635 C CA . ARG A 1 84 ? -14.818 -0.469 14.626 1.00 81.94 84 ARG A CA 1
ATOM 636 C C . ARG A 1 84 ? -13.633 0.384 14.164 1.00 81.94 84 ARG A C 1
ATOM 638 O O . ARG A 1 84 ? -13.339 0.379 12.974 1.00 81.94 84 ARG A O 1
ATOM 645 N N . ALA A 1 85 ? -12.935 1.068 15.069 1.00 76.56 85 ALA A N 1
ATOM 646 C CA . ALA A 1 85 ? -11.754 1.853 14.713 1.00 76.56 85 ALA A CA 1
ATOM 647 C C . ALA A 1 85 ? -10.607 0.945 14.246 1.00 76.56 85 ALA A C 1
ATOM 649 O O . ALA A 1 85 ? -10.020 1.186 13.193 1.00 76.56 85 ALA A O 1
ATOM 650 N N . GLU A 1 86 ? -10.347 -0.146 14.971 1.00 81.81 86 GLU A N 1
ATOM 651 C CA . GLU A 1 86 ? -9.382 -1.182 14.591 1.00 81.81 86 GLU A CA 1
ATOM 652 C C . GLU A 1 86 ? -9.695 -1.760 13.212 1.00 81.81 86 GLU A C 1
ATOM 654 O O . GLU A 1 86 ? -8.790 -1.951 12.407 1.00 81.81 86 GLU A O 1
ATOM 659 N N . ARG A 1 87 ? -10.976 -1.929 12.871 1.00 86.75 87 ARG A N 1
ATOM 660 C CA . ARG A 1 87 ? -11.371 -2.348 11.524 1.00 86.75 87 ARG A CA 1
ATOM 661 C C . ARG A 1 87 ? -10.913 -1.357 10.451 1.00 86.75 87 ARG A C 1
ATOM 663 O O . ARG A 1 87 ? -10.434 -1.795 9.409 1.00 86.75 87 ARG A O 1
ATOM 670 N N . HIS A 1 88 ? -11.035 -0.049 10.684 1.00 84.06 88 HIS A N 1
ATOM 671 C CA . HIS A 1 88 ? -10.549 0.964 9.739 1.00 84.06 88 HIS A CA 1
ATOM 672 C C . HIS A 1 88 ? -9.022 0.934 9.600 1.00 84.06 88 HIS A C 1
ATOM 674 O O . HIS A 1 88 ? -8.519 0.977 8.477 1.00 84.06 88 HIS A O 1
ATOM 680 N N . PHE A 1 89 ? -8.292 0.776 10.710 1.00 84.19 89 PHE A N 1
ATOM 681 C CA . PHE A 1 89 ? -6.837 0.583 10.689 1.00 84.19 89 PHE A CA 1
ATOM 682 C C . PHE A 1 89 ? -6.432 -0.665 9.902 1.00 84.19 89 PHE A C 1
ATOM 684 O O . PHE A 1 89 ? -5.532 -0.615 9.072 1.00 84.19 89 PHE A O 1
ATOM 691 N N . ASN A 1 90 ? -7.133 -1.770 10.122 1.00 87.25 90 ASN A N 1
ATOM 692 C CA . ASN A 1 90 ? -6.864 -3.052 9.488 1.00 87.25 90 ASN A CA 1
ATOM 693 C C . ASN A 1 90 ? -7.177 -3.031 7.982 1.00 87.25 90 ASN A C 1
ATOM 695 O O . ASN A 1 90 ? -6.419 -3.582 7.185 1.00 87.25 90 ASN A O 1
ATOM 699 N N . VAL A 1 91 ? -8.234 -2.327 7.560 1.00 87.81 91 VAL A N 1
ATOM 700 C CA . VAL A 1 91 ? -8.484 -2.058 6.133 1.00 87.81 91 VAL A CA 1
ATOM 701 C C . VAL A 1 91 ? -7.352 -1.224 5.535 1.00 87.81 91 VAL A C 1
ATOM 703 O O . VAL A 1 91 ? -6.844 -1.579 4.475 1.00 87.81 91 VAL A O 1
ATOM 706 N N . HIS A 1 92 ? -6.924 -0.149 6.206 1.00 87.81 92 HIS A N 1
ATOM 707 C CA . HIS A 1 92 ? -5.800 0.675 5.743 1.00 87.81 92 HIS A CA 1
ATOM 708 C C . HIS A 1 92 ? -4.512 -0.143 5.610 1.00 87.81 92 HIS A C 1
ATOM 710 O O . HIS A 1 92 ? -3.817 -0.038 4.605 1.00 87.81 92 HIS A O 1
ATOM 716 N N . ARG A 1 93 ? -4.250 -1.044 6.560 1.00 87.69 93 ARG A N 1
ATOM 717 C CA . ARG A 1 93 ? -3.089 -1.939 6.550 1.00 87.69 93 ARG A CA 1
ATOM 718 C C . ARG A 1 93 ? -3.066 -2.882 5.348 1.00 87.69 93 ARG A C 1
ATOM 720 O O . ARG A 1 93 ? -2.009 -3.078 4.754 1.00 87.69 93 ARG A O 1
ATOM 727 N N . ALA A 1 94 ? -4.222 -3.404 4.937 1.00 90.44 94 ALA A N 1
ATOM 728 C CA . ALA A 1 94 ? -4.334 -4.167 3.695 1.00 90.44 94 ALA A CA 1
ATOM 729 C C . ALA A 1 94 ? -3.996 -3.308 2.460 1.00 90.44 94 ALA A C 1
ATOM 731 O O . ALA A 1 94 ? -3.286 -3.765 1.568 1.00 90.44 94 ALA A O 1
ATOM 732 N N . GLU A 1 95 ? -4.458 -2.054 2.414 1.00 90.56 95 GLU A N 1
ATOM 733 C CA . GLU A 1 95 ? -4.140 -1.147 1.301 1.00 90.56 95 GLU A CA 1
ATOM 734 C C . GLU A 1 95 ? -2.667 -0.706 1.298 1.00 90.56 95 GLU A C 1
ATOM 736 O O . GLU A 1 95 ? -2.117 -0.445 0.231 1.00 90.56 95 GLU A O 1
ATOM 741 N N . GLN A 1 96 ? -1.988 -0.691 2.452 1.00 89.62 96 GLN A N 1
ATOM 742 C CA . GLN A 1 96 ? -0.539 -0.470 2.498 1.00 89.62 96 GLN A CA 1
ATOM 743 C C . GLN A 1 96 ? 0.237 -1.571 1.769 1.00 89.62 96 GLN A C 1
ATOM 745 O O . GLN A 1 96 ? 1.224 -1.255 1.115 1.00 89.62 96 GLN A O 1
ATOM 750 N N . ILE A 1 97 ? -0.201 -2.834 1.825 1.00 92.56 97 ILE A N 1
ATOM 751 C CA . ILE A 1 97 ? 0.423 -3.924 1.050 1.00 92.56 97 ILE A CA 1
ATOM 752 C C . ILE A 1 97 ? 0.310 -3.627 -0.447 1.00 92.56 97 ILE A C 1
ATOM 754 O O . ILE A 1 97 ? 1.319 -3.634 -1.149 1.00 92.56 97 ILE A O 1
ATOM 758 N N . ALA A 1 98 ? -0.897 -3.292 -0.913 1.00 94.31 98 ALA A N 1
ATOM 759 C CA . ALA A 1 98 ? -1.141 -2.945 -2.311 1.00 94.31 98 ALA A CA 1
ATOM 760 C C . ALA A 1 98 ? -0.296 -1.742 -2.762 1.00 94.31 98 ALA A C 1
ATOM 762 O O . ALA A 1 98 ? 0.293 -1.761 -3.838 1.00 94.31 98 ALA A O 1
ATOM 763 N N . LEU A 1 99 ? -0.183 -0.712 -1.920 1.00 94.00 99 LEU A N 1
ATOM 764 C CA . LEU A 1 99 ? 0.625 0.465 -2.223 1.00 94.00 99 LEU A CA 1
ATOM 765 C C . LEU A 1 99 ? 2.125 0.141 -2.312 1.00 94.00 99 LEU A C 1
ATOM 767 O O . LEU A 1 99 ? 2.798 0.630 -3.213 1.00 94.00 99 LEU A O 1
ATOM 771 N N . GLN A 1 100 ? 2.653 -0.680 -1.399 1.00 94.19 100 GLN A N 1
ATOM 772 C CA . GLN A 1 100 ? 4.064 -1.081 -1.434 1.00 94.19 100 GLN A CA 1
ATOM 773 C C . GLN A 1 100 ? 4.377 -1.959 -2.653 1.00 94.19 100 GLN A C 1
ATOM 775 O O . GLN A 1 100 ? 5.432 -1.788 -3.257 1.00 94.19 100 GLN A O 1
ATOM 780 N N . ALA A 1 101 ? 3.454 -2.841 -3.052 1.00 95.50 101 ALA A N 1
ATOM 781 C CA . ALA A 1 101 ? 3.583 -3.610 -4.289 1.00 95.50 101 ALA A CA 1
ATOM 782 C C . ALA A 1 101 ? 3.636 -2.691 -5.522 1.00 95.50 101 ALA A C 1
ATOM 784 O O . ALA A 1 101 ? 4.548 -2.822 -6.330 1.00 95.50 101 ALA A O 1
ATOM 785 N N . LEU A 1 102 ? 2.746 -1.692 -5.611 1.00 95.62 102 LEU A N 1
ATOM 786 C CA . LEU A 1 102 ? 2.767 -0.705 -6.699 1.00 95.62 102 LEU A CA 1
ATOM 787 C C . LEU A 1 102 ? 4.070 0.107 -6.729 1.00 95.62 102 LEU A C 1
ATOM 789 O O . LEU A 1 102 ? 4.598 0.385 -7.800 1.00 95.62 102 LEU A O 1
ATOM 793 N N . PHE A 1 103 ? 4.626 0.490 -5.577 1.00 93.25 103 PHE A N 1
ATOM 794 C CA . PHE A 1 103 ? 5.918 1.184 -5.562 1.00 93.25 103 PHE A CA 1
ATOM 795 C C . PHE A 1 103 ? 7.062 0.294 -6.043 1.00 93.25 103 PHE A C 1
ATOM 797 O O . PHE A 1 103 ? 7.885 0.754 -6.832 1.00 93.25 103 PHE A O 1
ATOM 804 N N . LEU A 1 104 ? 7.076 -0.978 -5.647 1.00 94.56 104 LEU A N 1
ATOM 805 C CA . LEU A 1 104 ? 8.067 -1.927 -6.143 1.00 94.56 104 LEU A CA 1
ATOM 806 C C . LEU A 1 104 ? 7.922 -2.171 -7.655 1.00 94.56 104 LEU A C 1
ATOM 808 O O . LEU A 1 104 ? 8.921 -2.214 -8.372 1.00 94.56 104 LEU A O 1
ATOM 812 N N . GLU A 1 105 ? 6.689 -2.289 -8.148 1.00 96.38 105 GLU A N 1
ATOM 813 C CA . GLU A 1 105 ? 6.391 -2.431 -9.575 1.00 96.38 105 GLU A CA 1
ATOM 814 C C . GLU A 1 105 ? 6.836 -1.194 -10.369 1.00 96.38 105 GLU A C 1
ATOM 816 O O . GLU A 1 105 ? 7.442 -1.332 -11.433 1.00 96.38 105 GLU A O 1
ATOM 821 N N . ALA A 1 106 ? 6.627 0.012 -9.831 1.00 94.25 106 ALA A N 1
ATOM 822 C CA . ALA A 1 106 ? 7.116 1.244 -10.441 1.00 94.25 106 ALA A CA 1
ATOM 823 C C . ALA A 1 106 ? 8.652 1.269 -10.498 1.00 94.25 106 ALA A C 1
ATOM 825 O O . ALA A 1 106 ? 9.221 1.535 -11.555 1.00 94.25 106 ALA A O 1
ATOM 826 N N . GLU A 1 107 ? 9.348 0.948 -9.404 1.00 92.88 107 GLU A N 1
ATOM 827 C CA . GLU A 1 107 ? 10.817 0.864 -9.415 1.00 92.88 107 GLU A CA 1
ATOM 828 C C . GLU A 1 107 ? 11.321 -0.153 -10.455 1.00 92.88 107 GLU A C 1
ATOM 830 O O . GLU A 1 107 ? 12.284 0.112 -11.181 1.00 92.88 107 GLU A O 1
ATOM 835 N N . LEU A 1 108 ? 10.647 -1.299 -10.580 1.00 94.75 108 LEU A N 1
ATOM 836 C CA . LEU A 1 108 ? 10.993 -2.329 -11.556 1.00 94.75 108 LEU A CA 1
ATOM 837 C C . LEU A 1 108 ? 10.729 -1.874 -13.000 1.00 94.75 108 LEU A C 1
ATOM 839 O O . LEU A 1 108 ? 11.541 -2.149 -13.889 1.00 94.75 108 LEU A O 1
ATOM 843 N N . ALA A 1 109 ? 9.629 -1.160 -13.243 1.00 94.38 109 ALA A N 1
ATOM 844 C CA . ALA A 1 109 ? 9.323 -0.562 -14.539 1.00 94.38 109 ALA A CA 1
ATOM 845 C C . ALA A 1 109 ? 10.382 0.481 -14.942 1.00 94.38 109 ALA A C 1
ATOM 847 O O . ALA A 1 109 ? 10.872 0.444 -16.074 1.00 94.38 109 ALA A O 1
ATOM 848 N N . ASP A 1 110 ? 10.816 1.340 -14.010 1.00 91.81 110 ASP A N 1
ATOM 849 C CA . ASP A 1 110 ? 11.897 2.314 -14.241 1.00 91.81 110 ASP A CA 1
ATOM 850 C C . ASP A 1 110 ? 13.219 1.599 -14.576 1.00 91.81 110 ASP A C 1
ATOM 852 O O . ASP A 1 110 ? 13.871 1.917 -15.576 1.00 91.81 110 ASP A O 1
ATOM 856 N N . ALA A 1 111 ? 13.574 0.548 -13.825 1.00 91.25 111 ALA A N 1
ATOM 857 C CA . ALA A 1 111 ? 14.769 -0.262 -14.085 1.00 91.25 111 ALA A CA 1
ATOM 858 C C . ALA A 1 111 ? 14.734 -0.960 -15.459 1.00 91.25 111 ALA A C 1
ATOM 860 O O . ALA A 1 111 ? 15.763 -1.082 -16.136 1.00 91.25 111 ALA A O 1
ATOM 861 N N . ARG A 1 112 ? 13.544 -1.380 -15.906 1.00 93.25 112 ARG A N 1
ATOM 862 C CA . ARG A 1 112 ? 13.297 -1.950 -17.243 1.00 93.25 112 ARG A CA 1
ATOM 863 C C . ARG A 1 112 ? 13.211 -0.893 -18.347 1.00 93.25 112 ARG A C 1
ATOM 865 O O . ARG A 1 112 ? 13.200 -1.263 -19.521 1.00 93.25 112 ARG A O 1
ATOM 872 N N . ARG A 1 113 ? 13.212 0.398 -17.992 1.00 92.69 113 ARG A N 1
ATOM 873 C CA . ARG A 1 113 ? 12.966 1.533 -18.897 1.00 92.69 113 ARG A CA 1
ATOM 874 C C . ARG A 1 113 ? 11.608 1.442 -19.599 1.00 92.69 113 ARG A C 1
ATOM 876 O O . ARG A 1 113 ? 11.475 1.865 -20.746 1.00 92.69 113 ARG A O 1
ATOM 883 N N . ASP A 1 114 ? 10.615 0.877 -18.919 1.00 94.94 114 ASP A N 1
ATOM 884 C CA . ASP A 1 114 ? 9.230 0.854 -19.378 1.00 94.94 114 ASP A CA 1
ATOM 885 C C . ASP A 1 114 ? 8.490 2.070 -18.811 1.00 94.94 114 ASP A C 1
ATOM 887 O O . ASP A 1 114 ? 7.827 2.013 -17.774 1.00 94.94 114 ASP A O 1
ATOM 891 N N . HIS A 1 115 ? 8.662 3.209 -19.484 1.00 92.31 115 HIS A N 1
ATOM 892 C CA . HIS A 1 115 ? 8.102 4.482 -19.035 1.00 92.31 115 HIS A CA 1
ATOM 893 C C . HIS A 1 115 ? 6.565 4.471 -18.993 1.00 92.31 115 HIS A C 1
ATOM 895 O O . HIS A 1 115 ? 5.957 5.041 -18.087 1.00 92.31 115 HIS A O 1
ATOM 901 N N . ALA A 1 116 ? 5.927 3.792 -19.950 1.00 93.75 116 ALA A N 1
ATOM 902 C CA . ALA A 1 116 ? 4.472 3.703 -20.008 1.00 93.75 116 ALA A CA 1
ATOM 903 C C . ALA A 1 116 ? 3.918 2.945 -18.794 1.00 93.75 116 ALA A C 1
ATOM 905 O O . ALA A 1 116 ? 2.996 3.439 -18.142 1.00 93.75 116 ALA A O 1
ATOM 906 N N . LEU A 1 117 ? 4.515 1.793 -18.464 1.00 94.75 117 LEU A N 1
ATOM 907 C CA . LEU A 1 117 ? 4.140 1.025 -17.278 1.00 94.75 117 LEU A CA 1
ATOM 908 C C . LEU A 1 117 ? 4.417 1.811 -15.991 1.00 94.75 117 LEU A C 1
ATOM 910 O O . LEU A 1 117 ? 3.541 1.894 -15.136 1.00 94.75 117 LEU A O 1
ATOM 914 N N . TYR A 1 118 ? 5.587 2.449 -15.878 1.00 94.19 118 TYR A N 1
ATOM 915 C CA . TYR A 1 118 ? 5.935 3.285 -14.724 1.00 94.19 118 TYR A CA 1
ATOM 916 C C . TYR A 1 118 ? 4.845 4.323 -14.422 1.00 94.19 118 TYR A C 1
ATOM 918 O O . TYR A 1 118 ? 4.348 4.411 -13.298 1.00 94.19 118 TYR A O 1
ATOM 926 N N .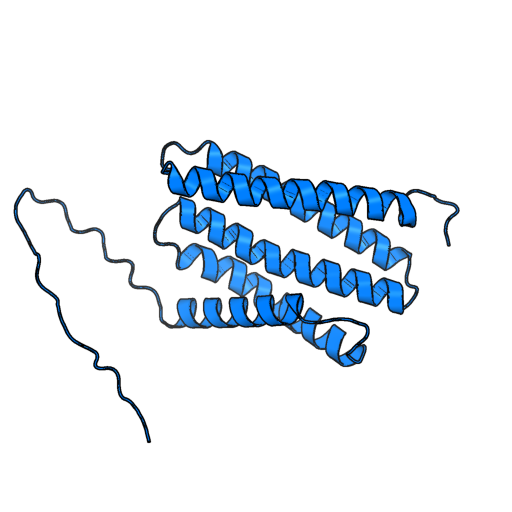 CYS A 1 119 ? 4.431 5.083 -15.438 1.00 94.06 119 CYS A N 1
ATOM 927 C CA . CYS A 1 119 ? 3.427 6.127 -15.273 1.00 94.06 119 CYS A CA 1
ATOM 928 C C . CYS A 1 119 ? 2.030 5.579 -14.957 1.00 94.06 119 CYS A C 1
ATOM 930 O O . CYS A 1 119 ? 1.324 6.172 -14.136 1.00 94.06 119 CYS A O 1
ATOM 932 N N . ASP A 1 120 ? 1.634 4.451 -15.555 1.00 96.00 120 ASP A N 1
ATOM 933 C CA . ASP A 1 120 ? 0.354 3.803 -15.239 1.00 96.00 120 ASP A CA 1
ATOM 934 C C . ASP A 1 120 ? 0.309 3.347 -13.770 1.00 96.00 120 ASP A C 1
ATOM 936 O O . ASP A 1 120 ? -0.632 3.672 -13.035 1.00 96.00 120 ASP A O 1
ATOM 940 N N . VAL A 1 121 ? 1.388 2.712 -13.299 1.00 96.19 121 VAL A N 1
ATOM 941 C CA . VAL A 1 121 ? 1.532 2.235 -11.916 1.00 96.19 121 VAL A CA 1
ATOM 942 C C . VAL A 1 121 ? 1.526 3.394 -10.913 1.00 96.19 121 VAL A C 1
ATOM 944 O O . VAL A 1 121 ? 0.808 3.333 -9.909 1.00 96.19 121 VAL A O 1
ATOM 947 N N . LEU A 1 122 ? 2.240 4.496 -11.180 1.00 94.62 122 LEU A N 1
ATOM 948 C CA . LEU A 1 122 ? 2.170 5.684 -10.316 1.00 94.62 122 LEU A CA 1
ATOM 949 C C . LEU A 1 122 ? 0.752 6.277 -10.269 1.00 94.62 122 LEU A C 1
ATOM 951 O O . LEU A 1 122 ? 0.270 6.659 -9.198 1.00 94.62 122 LEU A O 1
ATOM 955 N N . GLY A 1 123 ? 0.053 6.317 -11.409 1.00 93.81 123 GLY A N 1
ATOM 956 C CA . GLY A 1 123 ? -1.347 6.737 -11.470 1.00 93.81 123 GLY A CA 1
ATOM 957 C C . GLY A 1 123 ? -2.270 5.832 -10.642 1.00 93.81 123 GLY A C 1
ATOM 958 O O . GLY A 1 123 ? -3.201 6.317 -9.988 1.00 93.81 123 GLY A O 1
ATOM 959 N N . HIS A 1 124 ? -2.001 4.524 -10.620 1.00 95.94 124 HIS A N 1
ATOM 960 C CA . HIS A 1 124 ? -2.716 3.551 -9.789 1.00 95.94 124 HIS A CA 1
ATOM 961 C C . HIS A 1 124 ? -2.472 3.789 -8.298 1.00 95.94 124 HIS A C 1
ATOM 963 O O . HIS A 1 124 ? -3.440 3.896 -7.537 1.00 95.94 124 HIS A O 1
ATOM 969 N N . ALA A 1 125 ? -1.212 3.962 -7.895 1.00 94.94 125 ALA A N 1
ATOM 970 C CA . ALA A 1 125 ? -0.839 4.271 -6.515 1.00 94.94 125 ALA A CA 1
ATOM 971 C C . ALA A 1 125 ? -1.512 5.563 -6.021 1.00 94.94 125 ALA A C 1
ATOM 973 O O . ALA A 1 125 ? -2.037 5.613 -4.906 1.00 94.94 125 ALA A O 1
ATOM 974 N N . PHE A 1 126 ? -1.592 6.583 -6.881 1.00 93.75 126 PHE A N 1
ATOM 975 C CA . PHE A 1 126 ? -2.232 7.856 -6.555 1.00 93.75 126 PHE A CA 1
ATOM 976 C C . PHE A 1 126 ? -3.733 7.700 -6.296 1.00 93.75 126 PHE A C 1
ATOM 978 O O . PHE A 1 126 ? -4.255 8.179 -5.286 1.00 93.75 126 PHE A O 1
ATOM 985 N N . ARG A 1 127 ? -4.440 6.972 -7.173 1.00 94.81 127 ARG A N 1
ATOM 986 C CA . ARG A 1 127 ? -5.868 6.670 -6.980 1.00 94.81 127 ARG A CA 1
ATOM 987 C C . ARG A 1 127 ? -6.114 5.871 -5.701 1.00 94.81 127 ARG A C 1
ATOM 989 O O . ARG A 1 127 ? -7.096 6.145 -5.011 1.00 94.81 127 ARG A O 1
ATOM 996 N N . LEU A 1 128 ? -5.240 4.916 -5.386 1.00 93.75 128 LEU A N 1
ATOM 997 C CA . LEU A 1 128 ? -5.348 4.102 -4.178 1.00 93.75 128 LEU A CA 1
ATOM 998 C C . LEU A 1 128 ? -5.204 4.953 -2.909 1.00 93.75 128 LEU A C 1
ATOM 1000 O O . LEU A 1 128 ? -6.041 4.857 -2.012 1.00 93.75 128 LEU A O 1
ATOM 1004 N N . LEU A 1 129 ? -4.206 5.839 -2.863 1.00 92.75 129 LEU A N 1
ATOM 1005 C CA . LEU A 1 129 ? -4.002 6.763 -1.745 1.00 92.75 129 LEU A CA 1
ATOM 1006 C C . LEU A 1 129 ? -5.189 7.717 -1.552 1.00 92.75 129 LEU A C 1
ATOM 1008 O O . LEU A 1 129 ? -5.661 7.884 -0.429 1.00 92.75 129 LEU A O 1
ATOM 1012 N N . LEU A 1 130 ? -5.728 8.296 -2.632 1.00 93.62 130 LEU A N 1
ATOM 1013 C CA . LEU A 1 130 ? -6.912 9.162 -2.549 1.00 93.62 130 LEU A CA 1
ATOM 1014 C C . LEU A 1 130 ? -8.128 8.430 -1.961 1.00 93.62 130 LEU A C 1
ATOM 1016 O O . LEU A 1 130 ? -8.855 8.990 -1.138 1.00 93.62 130 LEU A O 1
ATOM 1020 N N . GLN A 1 131 ? -8.343 7.172 -2.356 1.00 93.75 131 GLN A N 1
ATOM 1021 C CA . GLN A 1 131 ? -9.399 6.337 -1.779 1.00 93.75 131 GLN A CA 1
ATOM 1022 C C . GLN A 1 131 ? -9.129 6.018 -0.301 1.00 93.75 131 GLN A C 1
ATOM 1024 O O . GLN A 1 131 ? -10.063 6.034 0.502 1.00 93.75 131 GLN A O 1
ATOM 1029 N N . GLY A 1 132 ? -7.870 5.761 0.066 1.00 90.81 132 GLY A N 1
ATOM 1030 C CA . GLY A 1 132 ? -7.440 5.565 1.453 1.00 90.81 132 GLY A CA 1
ATOM 1031 C C . GLY A 1 132 ? -7.763 6.771 2.335 1.00 90.81 132 GLY A C 1
ATOM 1032 O O . GLY A 1 132 ? -8.428 6.617 3.361 1.00 90.81 132 GLY A O 1
ATOM 1033 N N . VAL A 1 133 ? -7.409 7.979 1.883 1.00 93.25 133 VAL A N 1
ATOM 1034 C CA . VAL A 1 133 ? -7.726 9.236 2.582 1.00 93.25 133 VAL A CA 1
ATOM 1035 C C . VAL A 1 133 ? -9.231 9.416 2.751 1.00 93.25 133 VAL A C 1
ATOM 1037 O O . VAL A 1 133 ? -9.679 9.706 3.858 1.00 93.25 133 VAL A O 1
ATOM 1040 N N . ALA A 1 134 ? -10.024 9.193 1.697 1.00 92.19 134 ALA A N 1
ATOM 1041 C CA . ALA A 1 134 ? -11.480 9.314 1.780 1.00 92.19 134 ALA A CA 1
ATOM 1042 C C . ALA A 1 134 ? -12.083 8.354 2.825 1.00 92.19 134 ALA A C 1
ATOM 1044 O O . ALA A 1 134 ? -12.931 8.755 3.622 1.00 92.19 134 ALA A O 1
ATOM 1045 N N . ARG A 1 135 ? -11.596 7.106 2.890 1.00 89.25 135 ARG A N 1
ATOM 1046 C CA . ARG A 1 135 ? -12.028 6.126 3.903 1.00 89.25 135 ARG A CA 1
ATOM 1047 C C . ARG A 1 135 ? -11.609 6.519 5.322 1.00 89.25 135 ARG A C 1
ATOM 1049 O O . ARG A 1 135 ? -12.360 6.275 6.265 1.00 89.25 135 ARG A O 1
ATOM 1056 N N . LEU A 1 136 ? -10.422 7.105 5.493 1.00 90.31 136 LEU A N 1
ATOM 1057 C CA . LEU A 1 136 ? -9.976 7.625 6.789 1.00 90.31 136 LEU A CA 1
ATOM 1058 C C . LEU A 1 136 ? -10.816 8.832 7.226 1.00 90.31 136 LEU A C 1
ATOM 1060 O O . LEU A 1 136 ? -11.149 8.941 8.4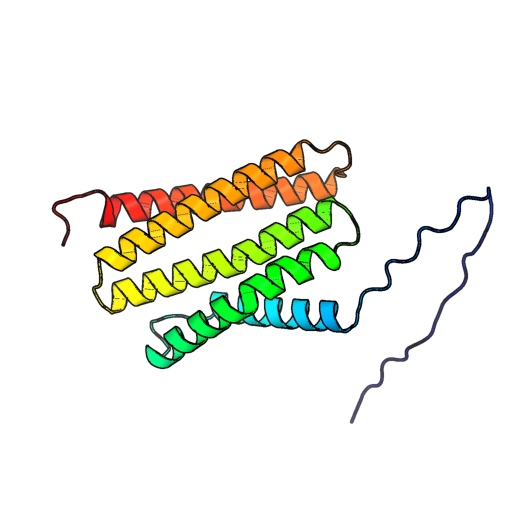05 1.00 90.31 136 LEU A O 1
ATOM 1064 N N . ASP A 1 137 ? -11.203 9.701 6.291 1.00 92.38 137 ASP A N 1
ATOM 1065 C CA . ASP A 1 137 ? -12.115 10.818 6.554 1.00 92.38 137 ASP A CA 1
ATOM 1066 C C . ASP A 1 137 ? -13.489 10.329 7.026 1.00 92.38 137 ASP A C 1
ATOM 1068 O O . ASP A 1 137 ? -14.000 10.820 8.033 1.00 92.38 137 ASP A O 1
ATOM 1072 N N . GLU A 1 138 ? -14.052 9.305 6.381 1.00 89.75 138 GLU A N 1
ATOM 1073 C CA . GLU A 1 138 ? -15.291 8.662 6.837 1.00 89.75 138 GLU A CA 1
ATOM 1074 C C . GLU A 1 138 ? -15.149 8.053 8.241 1.00 89.75 138 GLU A C 1
ATOM 1076 O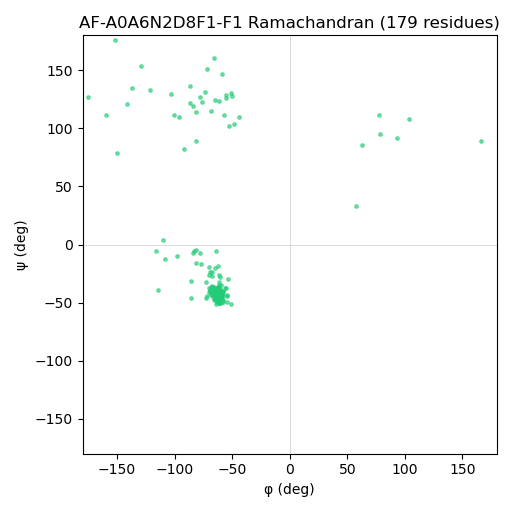 O . GLU A 1 138 ? -16.034 8.225 9.080 1.00 89.75 138 GLU A O 1
ATOM 1081 N N . ALA A 1 139 ? -14.024 7.389 8.526 1.00 87.88 139 ALA A N 1
ATOM 1082 C CA . ALA A 1 139 ? -13.751 6.809 9.842 1.00 87.88 139 ALA A CA 1
ATOM 1083 C C . ALA A 1 139 ? -13.658 7.877 10.946 1.00 87.88 139 ALA A C 1
ATOM 1085 O O . ALA A 1 139 ? -14.118 7.663 12.065 1.00 87.88 139 ALA A O 1
ATOM 1086 N N . LEU A 1 140 ? -13.083 9.045 10.645 1.00 89.81 140 LEU A N 1
ATOM 1087 C CA . LEU A 1 140 ? -12.930 10.147 11.601 1.00 89.81 140 LEU A CA 1
ATOM 1088 C C . LEU A 1 140 ? -14.256 10.811 11.994 1.00 89.81 140 LEU A C 1
ATOM 1090 O O . LEU A 1 140 ? -14.320 11.433 13.060 1.00 89.81 140 LEU A O 1
ATOM 1094 N N . LEU A 1 141 ? -15.282 10.696 11.147 1.00 88.94 141 LEU A N 1
ATOM 1095 C CA . LEU A 1 141 ? -16.632 11.210 11.393 1.00 88.94 141 LEU A CA 1
ATOM 1096 C C . LEU A 1 141 ? -17.493 10.263 12.242 1.00 88.94 141 LEU A C 1
ATOM 1098 O O . LEU A 1 141 ? -18.608 10.628 12.604 1.00 88.94 141 LEU A O 1
ATOM 1102 N N . ASP A 1 142 ? -17.006 9.065 12.562 1.00 83.62 142 ASP A N 1
ATOM 1103 C CA . ASP A 1 142 ? -17.745 8.103 13.372 1.00 83.62 142 ASP A CA 1
ATOM 1104 C C . ASP A 1 142 ? -17.730 8.493 14.864 1.00 83.62 142 ASP A C 1
ATOM 1106 O O . ASP A 1 142 ? -16.677 8.617 15.502 1.00 83.62 142 ASP A O 1
ATOM 1110 N N . ASP A 1 143 ? -18.928 8.662 15.433 1.00 79.62 143 ASP A N 1
ATOM 1111 C CA . ASP A 1 143 ? -19.157 9.007 16.841 1.00 79.62 143 ASP A CA 1
ATOM 1112 C C . ASP A 1 143 ? -18.631 7.935 17.816 1.00 79.62 143 ASP A C 1
ATOM 1114 O O . ASP A 1 143 ? -18.418 8.222 18.995 1.00 79.62 143 ASP A O 1
ATOM 1118 N N . GLY A 1 144 ? -18.401 6.706 17.335 1.00 80.25 144 GLY A N 1
ATOM 1119 C CA . GLY A 1 144 ? -17.864 5.591 18.119 1.00 80.25 144 GLY A CA 1
ATOM 1120 C C . GLY A 1 144 ? -16.342 5.586 18.305 1.00 80.25 144 GLY A C 1
ATOM 1121 O O . GLY A 1 144 ? -15.835 4.721 19.017 1.00 80.25 144 GLY A O 1
ATOM 1122 N N . VAL A 1 145 ? -15.609 6.514 17.682 1.00 83.44 145 VAL A N 1
ATOM 1123 C CA . VAL A 1 145 ? -14.139 6.566 17.740 1.00 83.44 145 VAL A CA 1
ATOM 1124 C C . VAL A 1 145 ? -13.677 7.345 18.972 1.00 83.44 145 VAL A C 1
ATOM 1126 O O . VAL A 1 145 ? -13.986 8.531 19.137 1.00 83.44 145 VAL A O 1
ATOM 1129 N N . SER A 1 146 ? -12.886 6.693 19.825 1.00 88.00 146 SER A N 1
ATOM 1130 C CA . SER A 1 146 ? -12.293 7.310 21.014 1.00 88.00 146 SER A CA 1
ATOM 1131 C C . SER A 1 146 ? -11.281 8.416 20.655 1.00 88.00 146 SER A C 1
ATOM 1133 O O . SER A 1 146 ? -10.755 8.454 19.538 1.00 88.00 146 SER A O 1
ATOM 1135 N N . PRO A 1 147 ? -10.950 9.332 21.587 1.00 90.88 147 PRO A N 1
ATOM 1136 C CA . PRO A 1 147 ? -9.959 10.382 21.335 1.00 90.88 147 PRO A CA 1
ATOM 1137 C C . PRO A 1 147 ? -8.585 9.863 20.875 1.00 90.88 147 PRO A C 1
ATOM 1139 O O . PRO A 1 147 ? -7.965 10.466 19.994 1.00 90.88 147 PRO A O 1
ATOM 1142 N N . ASP A 1 148 ? -8.131 8.736 21.427 1.00 89.94 148 ASP A N 1
ATOM 1143 C CA . ASP A 1 148 ? -6.834 8.136 21.096 1.00 89.94 148 ASP A CA 1
ATOM 1144 C C . ASP A 1 148 ? -6.848 7.516 19.692 1.00 89.94 148 ASP A C 1
ATOM 1146 O O . ASP A 1 148 ? -5.946 7.756 18.886 1.00 89.94 148 ASP A O 1
ATOM 1150 N N . GLU A 1 149 ? -7.911 6.784 19.348 1.00 87.94 149 GLU A N 1
ATOM 1151 C CA . GLU A 1 149 ? -8.108 6.236 17.999 1.00 87.94 149 GLU A CA 1
ATOM 1152 C C . GLU A 1 149 ? -8.216 7.351 16.958 1.00 87.94 149 GLU A C 1
ATOM 1154 O O . GLU A 1 149 ? -7.596 7.277 15.898 1.00 87.94 149 GLU A O 1
ATOM 1159 N N . ARG A 1 150 ? -8.934 8.431 17.282 1.00 90.88 150 ARG A N 1
ATOM 1160 C CA . ARG A 1 150 ? -9.061 9.603 16.412 1.00 90.88 150 ARG A CA 1
ATOM 1161 C C . ARG A 1 150 ? -7.710 10.266 16.160 1.00 90.88 150 ARG A C 1
ATOM 1163 O O . ARG A 1 150 ? -7.461 10.731 15.050 1.00 90.88 150 ARG A O 1
ATOM 1170 N N . THR A 1 151 ? -6.844 10.321 17.169 1.00 91.50 151 THR A N 1
ATOM 1171 C CA . THR A 1 151 ? -5.479 10.850 17.024 1.00 91.50 151 THR A CA 1
ATOM 1172 C C . THR A 1 151 ? -4.670 9.990 16.058 1.00 91.50 151 THR A C 1
ATOM 1174 O O . THR A 1 151 ? -4.150 10.509 15.074 1.00 91.50 151 THR A O 1
ATOM 1177 N N . ARG A 1 152 ? -4.679 8.668 16.249 1.00 88.19 152 ARG A N 1
ATOM 1178 C CA . ARG A 1 152 ? -3.999 7.717 15.357 1.00 88.19 152 ARG A CA 1
ATOM 1179 C C . ARG A 1 152 ? -4.526 7.746 13.915 1.00 88.19 152 ARG A C 1
ATOM 1181 O O . ARG A 1 152 ? -3.737 7.718 12.975 1.00 88.19 152 ARG A O 1
ATOM 1188 N N . LEU A 1 153 ? -5.844 7.842 13.715 1.00 89.62 153 LEU A N 1
ATOM 1189 C CA . LEU A 1 153 ? -6.441 7.955 12.376 1.00 89.62 153 LEU A CA 1
ATOM 1190 C C . LEU A 1 153 ? -6.023 9.259 11.679 1.00 89.62 153 LEU A C 1
ATOM 1192 O O . LEU A 1 153 ? -5.749 9.254 10.481 1.00 89.62 153 LEU A O 1
ATOM 1196 N N . ARG A 1 154 ? -5.927 10.374 12.419 1.00 92.69 154 ARG A N 1
ATOM 1197 C CA . ARG A 1 154 ? -5.422 11.648 11.878 1.00 92.69 154 ARG A CA 1
ATOM 1198 C C . ARG A 1 154 ? -3.952 11.575 11.493 1.00 92.69 154 ARG A C 1
ATOM 1200 O O . ARG A 1 154 ? -3.583 12.158 10.478 1.00 92.69 154 ARG A O 1
ATOM 1207 N N . GLU A 1 155 ? -3.132 10.887 12.282 1.00 91.62 155 GLU A N 1
ATOM 1208 C CA . GLU A 1 155 ? -1.721 10.662 11.955 1.00 91.62 155 GLU A CA 1
ATOM 1209 C C . GLU A 1 155 ? -1.586 9.879 10.648 1.00 91.62 155 GLU A C 1
ATOM 1211 O O . GLU A 1 155 ? -0.895 10.339 9.741 1.00 91.62 155 GLU A O 1
ATOM 1216 N N . LEU A 1 156 ? -2.311 8.764 10.501 1.00 89.00 156 LEU A N 1
ATOM 1217 C CA . LEU A 1 156 ? -2.322 7.998 9.249 1.00 89.00 156 LEU A CA 1
ATOM 1218 C C . LEU A 1 156 ? -2.806 8.829 8.065 1.00 89.00 156 LEU A C 1
ATOM 1220 O O . LEU A 1 156 ? -2.156 8.851 7.026 1.00 89.00 156 LEU A O 1
ATOM 1224 N N . ARG A 1 157 ? -3.894 9.581 8.240 1.00 92.19 157 ARG A N 1
ATOM 1225 C CA . ARG A 1 157 ? -4.400 10.483 7.202 1.00 92.19 157 ARG A CA 1
ATOM 1226 C C . ARG A 1 157 ? -3.354 11.523 6.794 1.00 92.19 157 ARG A C 1
ATOM 1228 O O . ARG A 1 157 ? -3.225 11.833 5.615 1.00 92.19 157 ARG A O 1
ATOM 1235 N N . GLY A 1 158 ? -2.629 12.084 7.761 1.00 91.94 158 GLY A N 1
ATOM 1236 C CA . GLY A 1 158 ? -1.547 13.031 7.503 1.00 91.94 158 GLY A CA 1
ATOM 1237 C C . GLY A 1 158 ? -0.409 12.407 6.695 1.00 91.94 158 GLY A C 1
ATOM 1238 O O . GLY A 1 158 ? 0.084 13.041 5.766 1.00 91.94 158 GLY A O 1
ATOM 1239 N N . LEU A 1 159 ? -0.036 11.163 7.007 1.00 89.19 159 LEU A N 1
ATOM 1240 C CA . LEU A 1 159 ? 0.969 10.410 6.253 1.00 89.19 159 LEU A CA 1
ATOM 1241 C C . LEU A 1 159 ? 0.509 10.113 4.819 1.00 89.19 159 LEU A C 1
ATOM 1243 O O . LEU A 1 159 ? 1.284 10.321 3.890 1.00 89.19 159 LEU A O 1
ATOM 1247 N N . ASP A 1 160 ? -0.745 9.699 4.625 1.00 90.75 160 ASP A N 1
ATOM 1248 C CA . ASP A 1 160 ? -1.291 9.436 3.288 1.00 90.75 160 ASP A CA 1
ATOM 1249 C C . ASP A 1 160 ? -1.332 10.712 2.434 1.00 90.75 160 ASP A C 1
ATOM 1251 O O . ASP A 1 160 ? -0.977 10.679 1.258 1.00 90.75 160 ASP A O 1
ATOM 1255 N N . LEU A 1 161 ? -1.696 11.859 3.020 1.00 92.56 161 LEU A N 1
ATOM 1256 C CA . LEU A 1 161 ? -1.656 13.151 2.324 1.00 92.56 161 LEU A CA 1
ATOM 1257 C C . LEU A 1 161 ? -0.232 13.562 1.935 1.00 92.56 161 LEU A C 1
ATOM 1259 O O . LEU A 1 161 ? -0.012 14.013 0.815 1.00 92.56 161 LEU A O 1
ATOM 1263 N N . GLN A 1 162 ? 0.747 13.357 2.818 1.00 92.19 162 GLN A N 1
ATOM 1264 C CA . GLN A 1 162 ? 2.153 13.603 2.481 1.00 92.19 162 GLN A CA 1
ATOM 1265 C C . GLN A 1 162 ? 2.637 12.676 1.359 1.00 92.19 162 GLN A C 1
ATOM 1267 O O . GLN A 1 162 ? 3.359 13.115 0.466 1.00 92.19 162 GLN A O 1
ATOM 1272 N N . ALA A 1 163 ? 2.226 11.405 1.380 1.00 90.06 163 ALA A N 1
ATOM 1273 C CA . AL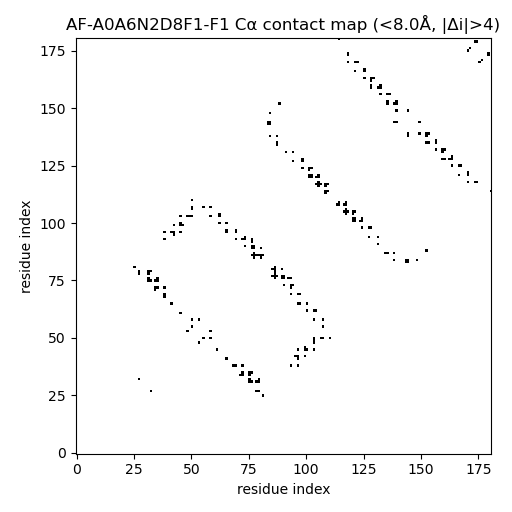A A 1 163 ? 2.543 10.459 0.317 1.00 90.06 163 ALA A CA 1
ATOM 1274 C C . ALA A 1 163 ? 1.918 10.882 -1.022 1.00 90.06 163 ALA A C 1
ATOM 1276 O O . ALA A 1 163 ? 2.587 10.796 -2.050 1.00 90.06 163 ALA A O 1
ATOM 1277 N N . ILE A 1 164 ? 0.681 11.392 -1.011 1.00 91.69 164 ILE A N 1
ATOM 1278 C CA . ILE A 1 164 ? 0.008 11.966 -2.188 1.00 91.69 164 ILE A CA 1
ATOM 1279 C C . ILE A 1 164 ? 0.807 13.140 -2.752 1.00 91.69 164 ILE A C 1
ATOM 1281 O O . ILE A 1 164 ? 1.052 13.158 -3.956 1.00 91.69 164 ILE A O 1
ATOM 1285 N N . ASP A 1 165 ? 1.246 14.081 -1.913 1.00 89.94 165 ASP A N 1
ATOM 1286 C CA . ASP A 1 165 ? 2.020 15.246 -2.363 1.00 89.94 165 ASP A CA 1
ATOM 1287 C C . ASP A 1 165 ? 3.341 14.821 -3.028 1.00 89.94 165 ASP A C 1
ATOM 1289 O O . ASP A 1 165 ? 3.682 15.285 -4.118 1.00 89.94 165 ASP A O 1
ATOM 1293 N N . VAL A 1 166 ? 4.075 13.893 -2.405 1.00 90.31 166 VAL A N 1
ATOM 1294 C CA . VAL A 1 166 ? 5.337 13.366 -2.952 1.00 90.31 166 VAL A CA 1
ATOM 1295 C C . VAL A 1 166 ? 5.103 12.611 -4.261 1.00 90.31 166 VAL A C 1
ATOM 1297 O O . VAL A 1 166 ? 5.844 12.799 -5.231 1.00 90.31 166 VAL A O 1
ATOM 1300 N N . LEU A 1 167 ? 4.070 11.770 -4.308 1.00 90.12 167 LEU A N 1
ATOM 1301 C CA . LEU A 1 167 ? 3.735 10.988 -5.492 1.00 90.12 167 LEU A CA 1
ATOM 1302 C C . LEU A 1 167 ? 3.287 11.886 -6.648 1.00 90.12 167 LEU A C 1
ATOM 1304 O O . LEU A 1 167 ? 3.700 11.659 -7.781 1.00 90.12 167 LEU A O 1
ATOM 1308 N N . PHE A 1 168 ? 2.508 12.931 -6.362 1.00 88.38 168 PHE A N 1
ATOM 1309 C CA . PHE A 1 168 ? 2.093 13.926 -7.348 1.00 88.38 168 PHE A CA 1
ATOM 1310 C C . PHE A 1 168 ? 3.296 14.631 -7.977 1.00 88.38 168 PHE A C 1
ATOM 1312 O O . PHE A 1 168 ? 3.418 14.650 -9.199 1.00 88.38 168 PHE A O 1
ATOM 1319 N N . LEU A 1 169 ? 4.226 15.136 -7.158 1.00 87.19 169 LEU A N 1
ATOM 1320 C CA . LEU A 1 169 ? 5.446 15.788 -7.650 1.00 87.19 169 LEU A CA 1
ATOM 1321 C C . LEU A 1 169 ? 6.314 14.836 -8.486 1.00 87.19 169 LEU A C 1
ATOM 1323 O O . LEU A 1 169 ? 6.887 15.239 -9.499 1.00 87.19 169 LEU A O 1
ATOM 1327 N N . THR A 1 170 ? 6.394 13.569 -8.075 1.00 87.25 170 THR A N 1
ATOM 1328 C CA . THR A 1 170 ? 7.123 12.527 -8.815 1.00 87.25 170 THR A CA 1
ATOM 1329 C C . THR A 1 170 ? 6.471 12.261 -10.170 1.00 87.25 170 THR A C 1
ATOM 1331 O O . THR A 1 170 ? 7.157 12.230 -11.193 1.00 87.25 170 THR A O 1
ATOM 1334 N N . TYR A 1 171 ? 5.145 12.119 -10.181 1.00 87.19 171 TYR A N 1
ATOM 1335 C CA . TYR A 1 171 ? 4.365 11.906 -11.391 1.00 87.19 171 TYR A CA 1
ATOM 1336 C C . TYR A 1 171 ? 4.482 13.095 -12.347 1.00 87.19 171 TYR A C 1
ATOM 1338 O O . TYR A 1 171 ? 4.802 12.894 -13.511 1.00 87.19 171 TYR A O 1
ATOM 1346 N N . GLU A 1 172 ? 4.292 14.336 -11.894 1.00 86.75 172 GLU A N 1
ATOM 1347 C CA . GLU A 1 172 ? 4.432 15.508 -12.770 1.00 86.75 172 GLU A CA 1
ATOM 1348 C C . GLU A 1 172 ? 5.842 15.618 -13.360 1.00 86.75 172 GLU A C 1
ATOM 1350 O O . GLU A 1 172 ? 5.990 15.867 -14.556 1.00 86.75 172 GLU A O 1
ATOM 1355 N N . GLY A 1 173 ? 6.875 15.381 -12.547 1.00 86.31 173 GLY A N 1
ATOM 1356 C CA . GLY A 1 173 ? 8.267 15.502 -12.975 1.00 86.31 173 GLY A CA 1
ATOM 1357 C C . GLY A 1 173 ? 8.717 14.458 -13.999 1.00 86.31 173 GLY A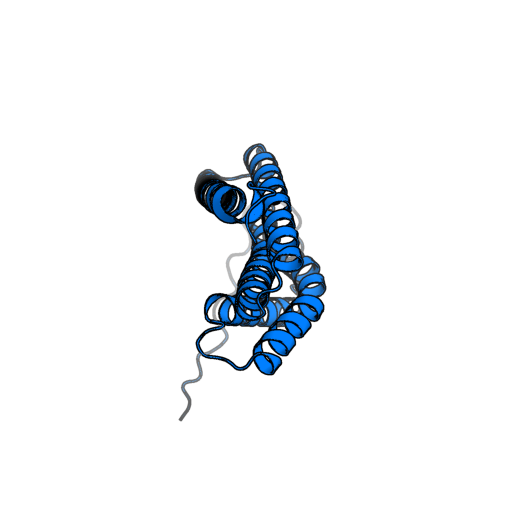 C 1
ATOM 1358 O O . GLY A 1 173 ? 9.679 14.714 -14.724 1.00 86.31 173 GLY A O 1
ATOM 1359 N N . ARG A 1 174 ? 8.057 13.294 -14.065 1.00 83.19 174 ARG A N 1
ATOM 1360 C CA . ARG A 1 174 ? 8.429 12.207 -14.990 1.00 83.19 174 ARG A CA 1
ATOM 1361 C C . ARG A 1 174 ? 7.380 11.911 -16.056 1.00 83.19 174 ARG A C 1
ATOM 1363 O O . ARG A 1 174 ? 7.754 11.691 -17.195 1.00 83.19 174 ARG A O 1
ATOM 1370 N N . CYS A 1 175 ? 6.103 11.950 -15.704 1.00 86.81 175 CYS A N 1
ATOM 1371 C CA . CYS A 1 175 ? 4.970 11.557 -16.544 1.00 86.81 175 CYS A CA 1
ATOM 1372 C C . CYS A 1 175 ? 4.122 12.747 -17.031 1.00 86.81 175 CYS A C 1
ATOM 1374 O O . CYS A 1 175 ? 3.246 12.576 -17.877 1.00 86.81 175 CYS A O 1
ATOM 1376 N N . GLY A 1 176 ? 4.324 13.946 -16.468 1.00 70.38 176 GLY A N 1
ATOM 1377 C CA . GLY A 1 176 ? 3.537 15.145 -16.780 1.00 70.38 176 GLY A CA 1
ATOM 1378 C C . GLY A 1 176 ? 3.957 15.880 -18.057 1.00 70.38 176 GLY A C 1
ATOM 1379 O O . GLY A 1 176 ? 3.186 16.694 -18.566 1.00 70.38 176 GLY A O 1
ATOM 1380 N N . ASP A 1 177 ? 5.147 15.594 -18.593 1.00 68.69 177 ASP A N 1
ATOM 1381 C CA . ASP A 1 177 ? 5.623 16.157 -19.856 1.00 68.69 177 ASP A CA 1
ATOM 1382 C C . ASP A 1 177 ? 5.441 15.133 -20.994 1.00 68.69 177 ASP A C 1
ATOM 1384 O O . ASP A 1 177 ? 6.158 14.133 -21.021 1.00 68.69 177 ASP A O 1
ATOM 1388 N N . PRO A 1 178 ? 4.540 15.365 -21.971 1.00 54.81 178 PRO A N 1
ATOM 1389 C CA . PRO A 1 178 ? 4.374 14.473 -23.122 1.00 54.81 178 PRO A CA 1
ATOM 1390 C C . PRO A 1 178 ? 5.616 14.405 -24.035 1.00 54.81 178 PRO A C 1
ATOM 1392 O O . PRO A 1 178 ? 5.623 13.635 -24.996 1.00 54.81 178 PRO A O 1
ATOM 1395 N N . SER A 1 179 ? 6.643 15.220 -23.766 1.00 51.84 179 SER A N 1
ATOM 1396 C CA . SER A 1 179 ? 7.940 15.235 -24.456 1.00 51.84 179 SER A CA 1
ATOM 1397 C C . SER A 1 179 ? 9.047 14.461 -23.730 1.00 51.84 179 SER A C 1
ATOM 1399 O O . SER A 1 179 ? 10.126 14.302 -24.309 1.00 51.84 179 SER A O 1
ATOM 1401 N N . SER A 1 180 ? 8.828 14.021 -22.486 1.00 43.84 180 SER A N 1
ATOM 1402 C CA . SER A 1 180 ? 9.821 13.250 -21.730 1.00 43.84 180 SER A CA 1
ATOM 1403 C C . SER A 1 180 ? 9.837 11.788 -22.205 1.00 43.84 180 SER A C 1
ATOM 1405 O O . SER A 1 180 ? 8.768 11.187 -22.305 1.00 43.84 180 SER A O 1
ATOM 1407 N N . PRO A 1 181 ? 11.013 11.236 -22.570 1.00 43.50 181 PRO A N 1
ATOM 1408 C CA . PRO A 1 181 ? 11.154 9.859 -23.043 1.00 43.50 181 PRO A CA 1
ATOM 1409 C C . PRO A 1 181 ? 11.025 8.811 -21.934 1.00 43.50 181 PRO A C 1
ATOM 1411 O O . PRO A 1 181 ? 11.439 9.099 -20.786 1.00 43.50 181 PRO A O 1
#

Solvent-accessible surface area (backbone atoms only — not comparable to full-atom values): 10590 Å² total; per-residue (Å²): 137,85,87,83,80,80,84,89,86,79,95,83,90,80,88,86,83,77,98,63,82,74,74,79,73,80,76,76,51,71,66,42,53,55,44,40,52,52,46,51,52,48,41,52,46,48,77,71,59,52,73,93,81,50,55,68,72,58,53,53,51,53,47,54,50,47,65,68,44,47,65,53,29,61,54,25,32,45,70,71,34,92,46,74,62,49,24,54,53,28,49,50,53,36,51,49,41,54,45,42,47,34,51,52,51,25,52,47,22,54,77,69,66,35,60,68,59,22,45,53,34,51,54,50,42,49,55,50,44,54,52,50,42,53,54,46,53,57,56,67,69,40,89,86,52,50,76,68,57,46,50,53,49,50,52,52,42,51,51,45,52,52,50,46,53,54,50,49,55,52,42,48,75,60,62,61,44,95,83,57,127

Nearest PDB structures (foldseek):
  5j5k-assembly1_A  TM=4.709E-01  e=1.570E+00  Aspergillus fumigatus Af293
  8bsa-assembly2_B  TM=3.448E-01  e=2.214E+00  Vibrio cholerae O1 biovar El Tor str. N16961
  3ls1-assembly2_B  TM=3.912E-01  e=4.192E+00  Synechocystis sp. PCC 6803
  8w20-assembly1_A  TM=2.946E-01  e=3.445E+00  Streptomyces coelicolor A3(2)

Radius of gyration: 20.97 Å; Cα contacts (8 Å, |Δi|>4): 145; chains: 1; bounding box: 48×42×65 Å

Mean predicted aligned error: 10.04 Å

pLDDT: mean 81.24, std 20.03, range [29.44, 96.38]

Foldseek 3Di:
DDDDDDDDDDPDDDDDDDDDPDPPPLPQDPVLVVLLVVLVVLLVCLVPDDPVPDDPVVLVVSLVVLVVSLVSQCVSQLSPQPDDLSNLVSNLSSLSSVLSSLVSQLNSCVVVVVLVSNLVSLVVSLVSLVVNLVSLVVSLPDPPADPVSNVVSVVVSVVSVVVNVVSVVVNCVQVVDPPHD

Secondary structure (DSSP, 8-state):
----PPP---------S---PPP------HHHHHHHHHHHHHHHHHHT--GGGS-HHHHHHHHHHHHHHHHHHHHHHHHS-SSHHHHHHHHHHHHHHHHHHHHHHHHHHHHHT-HHHHHHHHHHHHHHHHHHHHHHHHHHT-TT--HHHHHHHHHHHHHHHHHHHHHHHHHHHHHS-TT--

Sequence (181 aa):
MSSRFSLLAITSLLLACGGTPAPEALRLDDRDISQVEACEELLFTLRNTSVDTRSHDTLDTILDEADALLPLCREAYPRVASNRAERHFNVHRAEQIALQALFLEAELADARRDHALYCDVLGHAFRLLLQGVARLDEALLDDGVSPDERTRLRELRGLDLQAIDVLFLTYEGRCGDPSSP